Protein AF-A0A6P6UGL0-F1 (afdb_monomer_lite)

Foldseek 3Di:
DVVVCVFDVVLPPPVCPVVLLVVQLVVLVVLLQVLLCVPPVNDFPDPADEDEPVQVCVFQVNQPAFPDDDCQFTWGWGAHPNFIKIKTDGGNLDPPDPCNVCSQVVLSNCQNVCRRCLPPPPRFHWNHWYRSDNGIMTITGDDPVDDDVQVVPFDQDPVRDTDRQDADPVVRGTDDPLNVCVVCVVVVNNVVVDDPVVCVVQDDCPPVLNVVLVVLVNVLVSQCPDPDPVSHDDPVVSVVSVVVSVVSSVVD

pLDDT: mean 76.82, std 17.07, range [28.98, 95.31]

Radius of gyration: 21.48 Å; chains: 1; bounding box: 52×41×58 Å

Structure (mmCIF, N/CA/C/O backbone):
data_AF-A0A6P6UGL0-F1
#
_entry.id   AF-A0A6P6UGL0-F1
#
loop_
_atom_site.group_PDB
_atom_site.id
_atom_site.type_symbol
_atom_site.label_atom_id
_atom_site.label_alt_id
_atom_site.label_comp_id
_atom_site.label_asym_id
_atom_site.label_entity_id
_atom_site.label_seq_id
_atom_site.pdbx_PDB_ins_code
_atom_site.Cartn_x
_atom_site.Cartn_y
_atom_site.Cartn_z
_atom_site.occupancy
_atom_site.B_iso_or_equiv
_atom_site.auth_seq_id
_atom_site.auth_comp_id
_atom_site.auth_asym_id
_atom_site.auth_atom_id
_atom_site.pdbx_PDB_model_num
ATOM 1 N N . MET A 1 1 ? -3.859 10.062 -25.709 1.00 36.66 1 MET A N 1
ATOM 2 C CA . MET A 1 1 ? -2.469 9.610 -25.457 1.00 36.66 1 MET A CA 1
ATOM 3 C C . MET A 1 1 ? -1.547 10.714 -24.933 1.00 36.66 1 MET A C 1
ATOM 5 O O . MET A 1 1 ? -0.726 10.412 -24.081 1.00 36.66 1 MET A O 1
ATOM 9 N N . GLU A 1 2 ? -1.687 11.983 -25.337 1.00 28.98 2 GLU A N 1
ATOM 10 C CA . GLU A 1 2 ? -0.781 13.065 -24.888 1.00 28.98 2 GLU A CA 1
ATOM 11 C C . GLU A 1 2 ? -0.912 13.478 -23.409 1.00 28.98 2 GLU A C 1
ATOM 13 O O . GLU A 1 2 ? 0.050 13.972 -22.825 1.00 28.98 2 GLU A O 1
ATOM 18 N N . GLN A 1 3 ? -2.061 13.244 -22.764 1.00 33.41 3 GLN A N 1
ATOM 19 C CA . GLN A 1 3 ? -2.249 13.627 -21.355 1.00 33.41 3 GLN A CA 1
ATOM 20 C C . GLN A 1 3 ? -1.629 12.644 -20.346 1.00 33.41 3 GLN A C 1
ATOM 22 O O . GLN A 1 3 ? -1.262 13.050 -19.249 1.00 33.41 3 GLN A O 1
ATOM 27 N N . ILE A 1 4 ? -1.427 11.379 -20.728 1.00 38.72 4 ILE A N 1
ATOM 28 C CA . ILE A 1 4 ? -0.794 10.362 -19.866 1.00 38.72 4 ILE A CA 1
ATOM 29 C C . ILE A 1 4 ? 0.726 10.612 -19.759 1.00 38.72 4 ILE A C 1
ATOM 31 O O . ILE A 1 4 ? 1.326 10.415 -18.704 1.00 38.72 4 ILE A O 1
ATOM 35 N N . ILE A 1 5 ? 1.334 11.160 -20.818 1.00 38.62 5 ILE A N 1
ATOM 36 C CA . ILE A 1 5 ? 2.775 11.456 -20.918 1.00 38.62 5 ILE A CA 1
ATOM 37 C C . ILE A 1 5 ? 3.204 12.615 -19.992 1.00 38.62 5 ILE A C 1
ATOM 39 O O . ILE A 1 5 ? 4.373 12.711 -19.625 1.00 38.62 5 ILE A O 1
ATOM 43 N N . LYS A 1 6 ? 2.275 13.491 -19.577 1.00 36.84 6 LYS A N 1
ATOM 44 C CA . LYS A 1 6 ? 2.574 14.613 -18.665 1.00 36.84 6 LYS A CA 1
ATOM 45 C C . LYS A 1 6 ? 2.556 14.233 -17.179 1.00 36.84 6 LYS A C 1
ATOM 47 O O . LYS A 1 6 ? 3.191 14.928 -16.394 1.00 36.84 6 LYS A O 1
ATOM 52 N N . VAL A 1 7 ? 1.851 13.166 -16.794 1.00 41.34 7 VAL A N 1
ATOM 53 C CA . VAL A 1 7 ? 1.645 12.790 -15.378 1.00 41.34 7 VAL A CA 1
ATOM 54 C C . VAL A 1 7 ? 2.712 11.812 -14.875 1.00 41.34 7 VAL A C 1
ATOM 56 O O . VAL A 1 7 ? 3.066 11.838 -13.700 1.00 41.34 7 VAL A O 1
ATOM 59 N N . LEU A 1 8 ? 3.297 11.006 -15.764 1.00 47.88 8 LEU A N 1
ATOM 60 C CA . LEU A 1 8 ? 4.368 10.072 -15.428 1.00 47.88 8 LEU A CA 1
ATOM 61 C C . LEU A 1 8 ? 5.661 10.463 -16.160 1.00 47.88 8 LEU A C 1
ATOM 63 O O . LEU A 1 8 ? 5.796 10.161 -17.347 1.00 47.88 8 LEU A O 1
ATOM 67 N N . PRO A 1 9 ? 6.650 11.093 -15.496 1.00 44.41 9 PRO A N 1
ATOM 68 C CA . PRO A 1 9 ? 7.936 11.413 -16.126 1.00 44.41 9 PRO A CA 1
ATOM 69 C C . PRO A 1 9 ? 8.689 10.171 -16.649 1.00 44.41 9 PRO A C 1
ATOM 71 O O . PRO A 1 9 ? 9.542 10.311 -17.524 1.00 44.41 9 PRO A O 1
ATOM 74 N N . PHE A 1 10 ? 8.319 8.971 -16.185 1.00 46.78 10 PHE A N 1
ATOM 75 C CA . PHE A 1 10 ? 8.811 7.663 -16.642 1.00 46.78 10 PHE A CA 1
ATOM 76 C C . PHE A 1 10 ? 8.216 7.194 -17.984 1.00 46.78 10 PHE A C 1
ATOM 78 O O . PHE A 1 10 ? 8.724 6.255 -18.583 1.00 46.78 10 PHE A O 1
ATOM 85 N N . LEU A 1 11 ? 7.154 7.843 -18.486 1.00 40.41 11 LEU A N 1
ATOM 86 C CA . LEU A 1 11 ? 6.521 7.509 -19.770 1.00 40.41 11 LEU A CA 1
ATOM 87 C C . LEU A 1 11 ? 7.078 8.276 -20.969 1.00 40.41 11 LEU A C 1
ATOM 89 O O . LEU A 1 11 ? 6.663 8.024 -22.105 1.00 40.41 11 LEU A O 1
ATOM 93 N N . LYS A 1 12 ? 8.040 9.187 -20.768 1.00 39.44 12 LYS A N 1
ATOM 94 C CA . LYS A 1 12 ? 8.876 9.595 -21.898 1.00 39.44 12 LYS A CA 1
ATOM 95 C C . LYS A 1 12 ? 9.592 8.333 -22.377 1.00 39.44 12 LYS A C 1
ATOM 97 O O . LYS A 1 12 ? 10.230 7.692 -21.549 1.00 39.44 12 LYS A O 1
ATOM 102 N N . PRO A 1 13 ? 9.542 7.978 -23.673 1.00 40.66 13 PRO A N 1
ATOM 103 C CA . PRO A 1 13 ? 10.315 6.874 -24.221 1.00 40.66 13 PRO A CA 1
ATOM 104 C C . PRO A 1 13 ? 11.793 7.278 -24.266 1.00 40.66 13 PRO A C 1
ATOM 106 O O . PRO A 1 13 ? 12.405 7.412 -25.320 1.00 40.66 13 PRO A O 1
ATOM 109 N N . ARG A 1 14 ? 12.391 7.515 -23.101 1.00 43.53 14 ARG A N 1
ATOM 110 C CA . ARG A 1 14 ? 13.810 7.304 -22.924 1.00 43.53 14 ARG A CA 1
ATOM 111 C C . ARG A 1 14 ? 13.907 5.788 -22.904 1.00 43.53 14 ARG A C 1
ATOM 113 O O . ARG A 1 14 ? 13.302 5.153 -22.049 1.00 43.53 14 ARG A O 1
ATOM 120 N N . ARG A 1 15 ? 14.574 5.188 -23.889 1.00 51.41 15 ARG A N 1
ATOM 121 C CA . ARG A 1 15 ? 15.083 3.829 -23.701 1.00 51.41 15 ARG A CA 1
ATOM 122 C C . ARG A 1 15 ? 15.963 3.923 -22.455 1.00 51.41 15 ARG A C 1
ATOM 124 O O . ARG A 1 15 ? 17.065 4.453 -22.564 1.00 51.41 15 ARG A O 1
ATOM 131 N N . GLU A 1 16 ? 15.433 3.569 -21.285 1.00 58.41 16 GLU A N 1
ATOM 132 C CA . GLU A 1 16 ? 16.257 3.359 -20.098 1.00 58.41 16 GLU A CA 1
ATOM 133 C C . GLU A 1 16 ? 17.310 2.357 -20.538 1.00 58.41 16 GLU A C 1
ATOM 135 O O . GLU A 1 16 ? 16.976 1.276 -21.042 1.00 58.41 16 GLU A O 1
ATOM 140 N N . LYS A 1 17 ? 18.571 2.787 -20.508 1.00 69.12 17 LYS A N 1
ATOM 141 C CA . LYS A 1 17 ? 19.659 1.925 -20.949 1.00 69.12 17 LYS A CA 1
ATOM 142 C C . LYS A 1 17 ? 19.687 0.731 -20.001 1.00 69.12 17 LYS A C 1
ATOM 144 O O . LYS A 1 17 ? 19.330 0.870 -18.834 1.00 69.12 17 LYS A O 1
ATOM 149 N N . GLU A 1 18 ? 20.114 -0.435 -20.475 1.00 76.94 18 GLU A N 1
ATOM 150 C CA . GLU A 1 18 ? 20.272 -1.594 -19.582 1.00 76.94 18 GLU A CA 1
ATOM 151 C C . GLU A 1 18 ? 21.164 -1.263 -18.373 1.00 76.94 18 GLU A C 1
ATOM 153 O O . GLU A 1 18 ? 20.898 -1.720 -17.267 1.00 76.94 18 GLU A O 1
ATOM 158 N N . GLU A 1 19 ? 22.140 -0.370 -18.562 1.00 81.00 19 GLU A N 1
ATOM 159 C CA . GLU A 1 19 ? 22.974 0.203 -17.501 1.00 81.00 19 GLU A CA 1
ATOM 160 C C . GLU A 1 19 ? 22.159 0.914 -16.404 1.00 81.00 19 GLU A C 1
ATOM 162 O O . GLU A 1 19 ? 22.434 0.723 -15.219 1.00 81.00 19 GLU A O 1
ATOM 167 N N . ASP A 1 20 ? 21.136 1.694 -16.772 1.00 83.62 20 ASP A N 1
ATOM 168 C CA . ASP A 1 20 ? 20.288 2.417 -15.816 1.00 83.62 20 ASP A CA 1
ATOM 169 C C . ASP A 1 20 ? 19.440 1.430 -14.999 1.00 83.62 20 ASP A C 1
ATOM 171 O O . ASP A 1 20 ? 19.381 1.524 -13.773 1.00 83.62 20 ASP A O 1
ATOM 175 N N . LYS A 1 21 ? 18.838 0.434 -15.664 1.00 86.25 21 LYS A N 1
ATOM 176 C CA . LYS A 1 21 ? 18.028 -0.607 -15.005 1.00 86.25 21 LYS A CA 1
ATOM 177 C C . LYS A 1 21 ? 18.843 -1.410 -14.014 1.00 86.25 21 LYS A C 1
ATOM 179 O O . LYS A 1 21 ? 18.398 -1.645 -12.893 1.00 86.25 21 LYS A O 1
ATOM 184 N N . LEU A 1 22 ? 20.050 -1.801 -14.418 1.00 90.88 22 LEU A N 1
ATOM 185 C CA . LEU A 1 22 ? 20.960 -2.550 -13.569 1.00 90.88 22 LEU A CA 1
ATOM 186 C C . LEU A 1 22 ? 21.405 -1.705 -12.366 1.00 90.88 22 LEU A C 1
ATOM 188 O O . LEU A 1 22 ? 21.432 -2.200 -11.240 1.00 90.88 22 LEU A O 1
ATOM 192 N N . SER A 1 23 ? 21.678 -0.412 -12.578 1.00 93.19 23 SER A N 1
ATOM 193 C CA . SER A 1 23 ? 21.987 0.531 -11.498 1.00 93.19 23 SER A CA 1
ATOM 194 C C . SER A 1 23 ? 20.842 0.641 -10.485 1.00 93.19 23 SER A C 1
ATOM 196 O O . SER A 1 23 ? 21.074 0.538 -9.277 1.00 93.19 23 SER A O 1
ATOM 198 N N . TYR A 1 24 ? 19.602 0.792 -10.961 1.00 93.19 24 TYR A N 1
ATOM 199 C CA . TYR A 1 24 ? 18.426 0.835 -10.095 1.00 93.19 24 TYR A CA 1
ATOM 200 C C . TYR A 1 24 ? 18.192 -0.483 -9.372 1.00 93.19 24 TYR A C 1
ATOM 202 O O . TYR A 1 24 ? 17.960 -0.465 -8.165 1.00 93.19 24 TYR A O 1
ATOM 210 N N . PHE A 1 25 ? 18.330 -1.613 -10.063 1.00 93.69 25 PHE A N 1
ATOM 211 C CA . PHE A 1 25 ? 18.184 -2.933 -9.465 1.00 93.69 25 PHE A CA 1
ATOM 212 C C . PHE A 1 25 ? 19.124 -3.117 -8.272 1.00 93.69 25 PHE A C 1
ATOM 214 O O . PHE A 1 25 ? 18.671 -3.493 -7.191 1.00 93.69 25 PHE A O 1
ATOM 221 N N . PHE A 1 26 ? 20.411 -2.790 -8.432 1.00 94.25 26 PHE A N 1
ATOM 222 C CA . PHE A 1 26 ? 21.376 -2.902 -7.340 1.00 94.25 26 PHE A CA 1
ATOM 223 C C . PHE A 1 26 ? 21.075 -1.939 -6.196 1.00 94.25 26 PHE A C 1
ATOM 225 O O . PHE A 1 26 ? 21.040 -2.370 -5.048 1.00 94.25 26 PHE A O 1
ATOM 232 N N . LYS A 1 27 ? 20.809 -0.662 -6.497 1.00 94.50 27 LYS A N 1
ATOM 233 C CA . LYS A 1 27 ? 20.520 0.352 -5.473 1.00 94.50 27 LYS A CA 1
ATOM 234 C C . LYS A 1 27 ? 19.255 0.020 -4.680 1.00 94.50 27 LYS A C 1
ATOM 236 O O . LYS A 1 27 ? 19.257 0.027 -3.455 1.00 94.50 27 LYS A O 1
ATOM 241 N N . ASN A 1 28 ? 18.159 -0.251 -5.377 1.00 93.12 28 ASN A N 1
ATOM 242 C CA . ASN A 1 28 ? 16.881 -0.538 -4.743 1.00 93.12 28 ASN A CA 1
ATOM 243 C C . ASN A 1 28 ? 16.916 -1.895 -4.031 1.00 93.12 28 ASN A C 1
ATOM 245 O O . ASN A 1 28 ? 16.342 -2.042 -2.953 1.00 93.12 28 ASN A O 1
ATOM 249 N N . GLY A 1 29 ? 17.597 -2.883 -4.618 1.00 93.44 29 GLY A N 1
ATOM 250 C CA . GLY A 1 29 ? 17.781 -4.207 -4.034 1.00 93.44 29 GLY A CA 1
ATOM 251 C C . GLY A 1 29 ? 18.594 -4.180 -2.747 1.00 93.44 29 GLY A C 1
ATOM 252 O O . GLY A 1 29 ? 18.162 -4.786 -1.767 1.00 93.44 29 GLY A O 1
ATOM 253 N N . SER A 1 30 ? 19.708 -3.439 -2.708 1.00 95.00 30 SER A N 1
ATOM 254 C CA . SER A 1 30 ? 20.513 -3.301 -1.489 1.00 95.00 30 SER A CA 1
ATOM 255 C C . SER A 1 30 ? 19.709 -2.644 -0.371 1.00 95.00 30 SER A C 1
ATOM 257 O O . SER A 1 30 ? 19.619 -3.212 0.713 1.00 95.00 30 SER A O 1
ATOM 259 N N . SER A 1 31 ? 19.026 -1.528 -0.651 1.00 94.56 31 SER A N 1
ATOM 260 C CA . SER A 1 31 ? 18.192 -0.851 0.351 1.00 94.56 31 SER A CA 1
ATOM 261 C C . SER A 1 31 ? 17.026 -1.719 0.828 1.00 94.56 31 SER A C 1
ATOM 263 O O . SER A 1 31 ? 16.717 -1.734 2.015 1.00 94.56 31 SER A O 1
ATOM 265 N N . THR A 1 32 ? 16.390 -2.480 -0.071 1.00 92.69 32 THR A N 1
ATOM 266 C CA . THR A 1 32 ? 15.321 -3.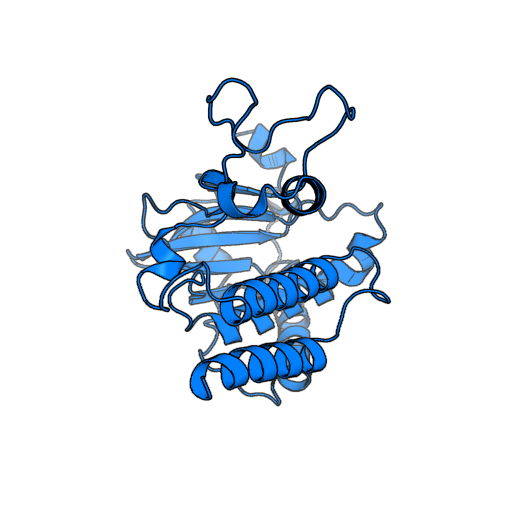418 0.316 1.00 92.69 32 THR A CA 1
ATOM 267 C C . THR A 1 32 ? 15.857 -4.488 1.258 1.00 92.69 32 THR A C 1
ATOM 269 O O . THR A 1 32 ? 15.243 -4.760 2.286 1.00 92.69 32 THR A O 1
ATOM 272 N N . LEU A 1 33 ? 17.008 -5.080 0.937 1.00 92.31 33 LEU A N 1
ATOM 273 C CA . LEU A 1 33 ? 17.623 -6.106 1.771 1.00 92.31 33 LEU A CA 1
ATOM 274 C C . LEU A 1 33 ? 18.011 -5.562 3.152 1.00 92.31 33 LEU A C 1
ATOM 276 O O . LEU A 1 33 ? 17.709 -6.197 4.162 1.00 92.31 33 LEU A O 1
ATOM 280 N N . GLU A 1 34 ? 18.635 -4.386 3.199 1.00 94.62 34 GLU A N 1
ATOM 281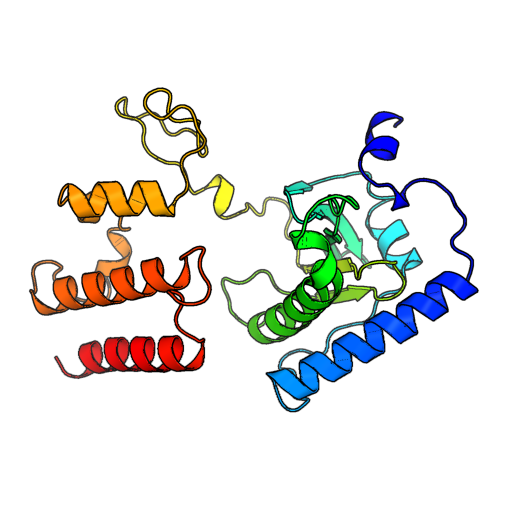 C CA . GLU A 1 34 ? 18.993 -3.701 4.445 1.00 94.62 34 GLU A CA 1
ATOM 282 C C . GLU A 1 34 ? 17.760 -3.441 5.318 1.00 94.62 34 GLU A C 1
ATOM 284 O O . GLU A 1 34 ? 17.770 -3.779 6.501 1.00 94.62 34 GLU A O 1
ATOM 289 N N . GLU A 1 35 ? 16.667 -2.933 4.741 1.00 93.00 35 GLU A N 1
ATOM 290 C CA . GLU A 1 35 ? 15.436 -2.638 5.484 1.00 93.00 35 GLU A CA 1
ATOM 291 C C . GLU A 1 35 ? 14.737 -3.915 5.986 1.00 93.00 35 GLU A C 1
ATOM 293 O O . GLU A 1 35 ? 14.206 -3.923 7.100 1.00 93.00 35 GLU A O 1
ATOM 298 N N . VAL A 1 36 ? 14.772 -5.023 5.229 1.00 90.38 36 VAL A N 1
ATOM 299 C CA . VAL A 1 36 ? 14.270 -6.335 5.695 1.00 90.38 36 VAL A CA 1
ATOM 300 C C . VAL A 1 36 ? 15.090 -6.841 6.883 1.00 90.38 36 VAL A C 1
ATOM 302 O O . VAL A 1 36 ? 14.530 -7.352 7.859 1.00 90.38 36 VAL A O 1
ATOM 305 N N . ILE A 1 37 ? 16.418 -6.703 6.829 1.00 91.69 37 ILE A N 1
ATOM 306 C CA . ILE A 1 37 ? 17.300 -7.095 7.934 1.00 91.69 37 ILE A CA 1
ATOM 307 C C . ILE A 1 37 ? 17.027 -6.225 9.161 1.00 91.69 37 ILE A C 1
ATOM 309 O O . ILE A 1 37 ? 16.820 -6.764 10.248 1.00 91.69 37 ILE A O 1
ATOM 313 N N . ALA A 1 38 ? 16.957 -4.906 8.982 1.00 91.94 38 ALA A N 1
ATOM 314 C CA . ALA A 1 38 ? 16.727 -3.957 10.063 1.00 91.94 38 ALA A CA 1
ATOM 315 C C . ALA A 1 38 ? 15.347 -4.126 10.722 1.00 91.94 38 ALA A C 1
ATOM 317 O O . ALA A 1 38 ? 15.243 -4.066 11.945 1.00 91.94 38 ALA A O 1
ATOM 318 N N . SER A 1 39 ? 14.297 -4.367 9.931 1.00 87.50 39 SER A N 1
ATOM 319 C CA . SER A 1 39 ? 12.913 -4.414 10.428 1.00 87.50 39 SER A CA 1
ATOM 320 C C . SER A 1 39 ? 12.503 -5.789 10.954 1.00 87.50 39 SER A C 1
ATOM 322 O O . SER A 1 39 ? 11.773 -5.883 11.940 1.00 87.50 39 SER A O 1
ATOM 324 N N . PHE A 1 40 ? 12.957 -6.866 10.304 1.00 87.12 40 PHE A N 1
ATOM 325 C CA . PHE A 1 40 ? 12.453 -8.225 10.549 1.00 87.12 40 PHE A CA 1
ATOM 326 C C . PHE A 1 40 ? 13.558 -9.267 10.779 1.00 87.12 40 PHE A C 1
ATOM 328 O O . PHE A 1 40 ? 13.283 -10.469 10.882 1.00 87.12 40 PHE A O 1
ATOM 335 N N . GLY A 1 41 ? 14.819 -8.838 10.899 1.00 87.62 41 GLY A N 1
ATOM 336 C CA . GLY A 1 41 ? 15.957 -9.732 11.121 1.00 87.62 41 GLY A CA 1
ATOM 337 C C . GLY A 1 41 ? 16.221 -10.661 9.936 1.00 87.62 41 GLY A C 1
ATOM 338 O O . GLY A 1 41 ? 16.643 -11.797 10.134 1.00 87.62 41 GLY A O 1
ATOM 339 N N . GLY A 1 42 ? 15.901 -10.221 8.716 1.00 82.50 42 GLY A N 1
ATOM 340 C CA . GLY A 1 42 ? 16.103 -11.007 7.495 1.00 82.50 42 GLY A CA 1
ATOM 341 C C . GLY A 1 42 ? 14.978 -12.003 7.197 1.00 82.50 42 GLY A C 1
ATOM 342 O O . GLY A 1 42 ? 15.083 -12.767 6.239 1.00 82.50 42 GLY A O 1
ATOM 343 N N . ARG A 1 43 ? 13.912 -12.022 8.007 1.00 79.81 43 ARG A N 1
ATOM 344 C CA . ARG A 1 43 ? 12.769 -12.929 7.839 1.00 79.81 43 ARG A CA 1
ATOM 345 C C . ARG A 1 43 ? 11.687 -12.292 6.973 1.00 79.81 43 ARG A C 1
ATOM 347 O O . ARG A 1 43 ? 11.392 -11.113 7.122 1.00 79.81 43 ARG A O 1
ATOM 354 N N . TYR A 1 44 ? 11.081 -13.101 6.111 1.00 72.44 44 TYR A N 1
ATOM 355 C CA . TYR A 1 44 ? 9.919 -12.752 5.299 1.00 72.44 44 TYR A CA 1
ATOM 356 C C . TYR A 1 44 ? 8.878 -13.862 5.423 1.00 72.44 44 TYR A C 1
ATOM 358 O O . TYR A 1 44 ? 9.211 -15.044 5.331 1.00 72.44 44 TYR A O 1
ATOM 366 N N . GLU A 1 45 ? 7.615 -13.491 5.621 1.00 68.12 45 GLU A N 1
ATOM 367 C CA . GLU A 1 45 ? 6.513 -14.462 5.602 1.00 68.12 45 GLU A CA 1
ATOM 368 C C . GLU A 1 45 ? 6.154 -14.910 4.182 1.00 68.12 45 GLU A C 1
ATOM 370 O O . GLU A 1 45 ? 5.778 -16.061 3.967 1.00 68.12 45 GLU A O 1
ATOM 375 N N . LEU A 1 46 ? 6.324 -14.024 3.197 1.00 63.84 46 LEU A N 1
ATOM 376 C CA . LEU A 1 46 ? 6.114 -14.316 1.783 1.00 63.84 46 LEU A CA 1
ATOM 377 C C . LEU A 1 46 ? 7.343 -13.872 0.977 1.00 63.84 46 LEU A C 1
ATOM 379 O O . LEU A 1 46 ? 7.700 -12.693 1.027 1.00 63.84 46 LEU A O 1
ATOM 383 N N . PRO A 1 47 ? 7.996 -14.773 0.216 1.00 69.12 47 PRO A N 1
ATOM 384 C CA . PRO A 1 47 ? 9.070 -14.384 -0.688 1.00 69.12 47 PRO A CA 1
ATOM 385 C C . PRO A 1 47 ? 8.567 -13.360 -1.710 1.00 69.12 47 PRO A C 1
ATOM 387 O O . PRO A 1 47 ? 7.637 -13.632 -2.472 1.00 69.12 47 PRO A O 1
ATOM 390 N N . ILE A 1 48 ? 9.188 -12.182 -1.744 1.00 75.56 48 ILE A N 1
ATOM 391 C CA . ILE A 1 48 ? 8.857 -11.141 -2.717 1.00 75.56 48 ILE A CA 1
ATOM 392 C C . ILE A 1 48 ? 9.369 -11.597 -4.083 1.00 75.56 48 ILE A C 1
ATOM 394 O O . ILE A 1 48 ? 10.577 -11.690 -4.308 1.00 75.56 48 ILE A O 1
ATOM 398 N N . ARG A 1 49 ? 8.459 -11.880 -5.019 1.00 88.38 49 ARG A N 1
ATOM 399 C CA . ARG A 1 49 ? 8.863 -12.180 -6.394 1.00 88.38 49 ARG A CA 1
ATOM 400 C C . ARG A 1 49 ? 9.447 -10.925 -7.044 1.00 88.38 49 ARG A C 1
ATOM 402 O O . ARG A 1 49 ? 8.804 -9.879 -7.052 1.00 88.38 49 ARG A O 1
ATOM 409 N N . SER A 1 50 ? 10.632 -11.051 -7.632 1.00 91.50 50 SER A N 1
ATOM 410 C CA . SER A 1 50 ? 11.204 -10.001 -8.474 1.00 91.50 50 SER A CA 1
ATOM 411 C C . SER A 1 50 ? 10.641 -10.096 -9.896 1.00 91.50 50 SER A C 1
ATOM 413 O O . SER A 1 50 ? 10.567 -11.188 -10.468 1.00 91.50 50 SER A O 1
ATOM 415 N N . PHE A 1 51 ? 10.211 -8.961 -10.442 1.00 94.56 51 PHE A N 1
ATOM 416 C CA . PHE A 1 51 ? 9.710 -8.805 -11.806 1.00 94.56 51 PHE A CA 1
ATOM 417 C C . PHE A 1 51 ? 10.624 -7.882 -12.613 1.00 94.56 51 PHE A C 1
ATOM 419 O O . PHE A 1 51 ? 11.081 -6.863 -12.093 1.00 94.56 51 PHE A O 1
ATOM 426 N N . ALA A 1 52 ? 10.817 -8.193 -13.896 1.00 93.31 52 ALA A N 1
ATOM 427 C CA . ALA A 1 52 ? 11.515 -7.306 -14.826 1.00 93.31 52 ALA A CA 1
ATOM 428 C C . ALA A 1 52 ? 10.629 -6.114 -15.231 1.00 93.31 52 ALA A C 1
ATOM 430 O O . ALA A 1 52 ? 9.397 -6.231 -15.297 1.00 93.31 52 ALA A O 1
ATOM 431 N N . ALA A 1 53 ? 11.242 -4.977 -15.552 1.00 92.62 53 ALA A N 1
ATOM 432 C CA . ALA A 1 53 ? 10.539 -3.779 -16.001 1.00 92.62 53 ALA A CA 1
ATOM 433 C C . ALA A 1 53 ? 9.710 -4.055 -17.265 1.00 92.62 53 ALA A C 1
ATOM 435 O O . ALA A 1 53 ? 8.553 -3.637 -17.360 1.00 92.62 53 ALA A O 1
ATOM 436 N N . GLU A 1 54 ? 10.249 -4.824 -18.216 1.00 91.06 54 GLU A N 1
ATOM 437 C CA . GLU A 1 54 ? 9.556 -5.216 -19.449 1.00 91.06 54 GLU A CA 1
ATOM 438 C C . GLU A 1 54 ? 8.328 -6.074 -19.167 1.00 91.06 54 GLU A C 1
ATOM 440 O O . GLU A 1 54 ? 7.314 -5.938 -19.858 1.00 91.06 54 GLU A O 1
ATOM 445 N N . GLU A 1 55 ? 8.405 -6.949 -18.158 1.00 94.00 55 GLU A N 1
ATOM 446 C CA . GLU A 1 55 ? 7.283 -7.795 -17.756 1.00 94.00 55 GLU A CA 1
ATOM 447 C C . GLU A 1 55 ? 6.118 -6.914 -17.297 1.00 94.00 55 GLU A C 1
ATOM 449 O O . GLU A 1 55 ? 4.993 -7.108 -17.759 1.00 94.00 55 GLU A O 1
ATOM 454 N N . LEU A 1 56 ? 6.384 -5.886 -16.482 1.00 94.50 56 LEU A N 1
ATOM 455 C CA . LEU A 1 56 ? 5.343 -4.977 -15.992 1.00 94.50 56 LEU A CA 1
ATOM 456 C C . LEU A 1 56 ? 4.834 -4.010 -17.067 1.00 94.50 56 LEU A C 1
ATOM 458 O O . LEU A 1 56 ? 3.626 -3.769 -17.146 1.00 94.50 56 LEU A O 1
ATOM 462 N N . ILE A 1 57 ? 5.708 -3.497 -17.938 1.00 91.56 57 ILE A N 1
ATOM 463 C CA . ILE A 1 57 ? 5.306 -2.658 -19.081 1.00 91.56 57 ILE A CA 1
ATOM 464 C C . ILE A 1 57 ? 4.375 -3.443 -20.013 1.00 91.56 57 ILE A C 1
ATOM 466 O O . ILE A 1 57 ? 3.362 -2.915 -20.475 1.00 91.56 57 ILE A O 1
ATOM 470 N N . LYS A 1 58 ? 4.693 -4.716 -20.279 1.00 93.56 58 LYS A N 1
ATOM 471 C CA . LYS A 1 58 ? 3.851 -5.595 -21.095 1.00 93.56 58 LYS A CA 1
ATOM 472 C C . LYS A 1 58 ? 2.542 -5.929 -20.384 1.00 93.56 58 LYS A C 1
ATOM 474 O O . LYS A 1 58 ? 1.484 -5.810 -20.996 1.00 93.56 58 LYS A O 1
ATOM 479 N N . ALA A 1 59 ? 2.605 -6.313 -19.109 1.00 94.12 59 ALA A N 1
ATOM 480 C CA . ALA A 1 59 ? 1.437 -6.721 -18.331 1.00 94.12 59 ALA A CA 1
ATOM 481 C C . ALA A 1 59 ? 0.388 -5.613 -18.220 1.00 94.12 59 ALA A C 1
ATOM 483 O O . ALA A 1 59 ? -0.803 -5.889 -18.293 1.00 94.12 59 ALA A O 1
ATOM 484 N N . THR A 1 60 ? 0.825 -4.364 -18.078 1.00 93.25 60 THR A N 1
ATOM 485 C CA . THR A 1 60 ? -0.052 -3.188 -17.951 1.00 93.25 60 THR A CA 1
ATOM 486 C C . THR A 1 60 ? -0.456 -2.580 -19.296 1.00 93.25 60 THR A C 1
ATOM 488 O O . THR A 1 60 ? -1.041 -1.497 -19.326 1.00 93.25 60 THR A O 1
ATOM 491 N N . ASN A 1 61 ? -0.106 -3.229 -20.416 1.00 92.06 61 ASN A N 1
ATOM 492 C CA . ASN A 1 61 ? -0.304 -2.705 -21.768 1.00 92.06 61 ASN A CA 1
ATOM 493 C C . ASN A 1 61 ? 0.192 -1.250 -21.900 1.00 92.06 61 ASN A C 1
ATOM 495 O O . ASN A 1 61 ? -0.529 -0.353 -22.337 1.00 92.06 61 ASN A O 1
ATOM 499 N N . LYS A 1 62 ? 1.437 -1.008 -21.465 1.00 88.31 62 LYS A N 1
ATOM 500 C CA . LYS A 1 62 ? 2.048 0.331 -21.390 1.00 88.31 62 LYS A CA 1
ATOM 501 C C . LYS A 1 62 ? 1.219 1.305 -20.544 1.00 88.31 62 LYS A C 1
ATOM 503 O O . LYS A 1 62 ? 1.054 2.467 -20.914 1.00 88.31 62 LYS A O 1
ATOM 508 N N . PHE A 1 63 ? 0.725 0.819 -19.407 1.00 87.81 63 PHE A N 1
ATOM 509 C CA . PHE A 1 63 ? -0.021 1.599 -18.417 1.00 87.81 63 PHE A CA 1
ATOM 510 C C . PHE A 1 63 ? -1.314 2.219 -18.977 1.00 87.81 63 PHE A C 1
ATOM 512 O O . PHE A 1 63 ? -1.668 3.352 -18.647 1.00 87.81 63 PHE A O 1
ATOM 519 N N . SER A 1 64 ? -2.020 1.490 -19.850 1.00 87.00 64 SER A N 1
ATOM 520 C CA . SER A 1 64 ? -3.203 2.013 -20.549 1.00 87.00 64 SER A CA 1
ATOM 521 C C . SER A 1 64 ? -4.417 2.210 -19.641 1.00 87.00 64 SER A C 1
ATOM 523 O O . SER A 1 64 ? -5.230 3.098 -19.892 1.00 87.00 64 SER A O 1
ATOM 525 N N . GLU A 1 65 ? -4.548 1.389 -18.598 1.00 90.62 65 GLU A N 1
ATOM 526 C CA . GLU A 1 65 ? -5.694 1.391 -17.689 1.00 90.62 65 GLU A CA 1
ATOM 527 C C . GLU A 1 65 ? -5.260 1.800 -16.280 1.00 90.62 65 GLU A C 1
ATOM 529 O O . GLU A 1 65 ? -4.781 0.991 -15.481 1.00 90.62 65 GLU A O 1
ATOM 534 N N . ARG A 1 66 ? -5.417 3.089 -15.970 1.00 90.88 66 ARG A N 1
ATOM 535 C CA . ARG A 1 66 ? -5.184 3.608 -14.622 1.00 90.88 66 ARG A CA 1
ATOM 536 C C . ARG A 1 66 ? -6.427 3.390 -13.766 1.00 90.88 66 ARG A C 1
ATOM 538 O O . ARG A 1 66 ? -7.425 4.080 -13.946 1.00 90.88 66 ARG A O 1
ATOM 545 N N . VAL A 1 67 ? -6.322 2.484 -12.801 1.00 89.00 67 VAL A N 1
ATOM 546 C CA . VAL A 1 67 ? -7.391 2.150 -11.849 1.00 89.00 67 VAL A CA 1
ATOM 547 C C . VAL A 1 67 ? -7.487 3.202 -10.744 1.00 89.00 67 VAL A C 1
ATOM 549 O O . VAL A 1 67 ? -8.580 3.524 -10.283 1.00 89.00 67 VAL A O 1
ATOM 552 N N . ARG A 1 68 ? -6.350 3.756 -10.302 1.00 84.62 68 ARG A N 1
ATOM 553 C CA . ARG A 1 68 ? -6.326 4.755 -9.227 1.00 84.62 68 ARG A CA 1
ATOM 554 C C . ARG A 1 68 ? -5.157 5.723 -9.359 1.00 84.62 68 ARG A C 1
ATOM 556 O O . ARG A 1 68 ? -4.076 5.335 -9.784 1.00 84.62 68 ARG A O 1
ATOM 563 N N . SER A 1 69 ? -5.369 6.965 -8.935 1.00 83.31 69 SER A N 1
ATOM 564 C CA . SER A 1 69 ? -4.317 7.963 -8.734 1.00 83.31 69 SER A CA 1
ATOM 565 C C . SER A 1 69 ? -4.362 8.448 -7.286 1.00 83.31 69 SER A C 1
ATOM 567 O O . SER A 1 69 ? -5.445 8.672 -6.739 1.00 83.31 69 SER A O 1
ATOM 569 N N . THR A 1 70 ? -3.204 8.553 -6.642 1.00 72.94 70 THR A N 1
ATOM 570 C CA . THR A 1 70 ? -3.040 9.032 -5.264 1.00 72.94 70 THR A CA 1
ATOM 571 C C . THR A 1 70 ? -1.900 10.046 -5.208 1.00 72.94 70 THR A C 1
ATOM 573 O O . THR A 1 70 ? -1.114 10.166 -6.144 1.00 72.94 70 THR A O 1
ATOM 576 N N . ASN A 1 71 ? -1.766 10.756 -4.091 1.00 70.62 71 ASN A N 1
ATOM 577 C CA . ASN A 1 71 ? -0.634 11.653 -3.843 1.00 70.62 71 ASN A CA 1
ATOM 578 C C . ASN A 1 71 ? 0.723 10.931 -3.726 1.00 70.62 71 ASN A C 1
ATOM 580 O O . ASN A 1 71 ? 1.754 11.592 -3.790 1.00 70.62 71 ASN A O 1
ATOM 584 N N . ILE A 1 72 ? 0.723 9.608 -3.533 1.00 74.06 72 ILE A N 1
ATOM 585 C CA . ILE A 1 72 ? 1.929 8.782 -3.376 1.00 74.06 72 ILE A CA 1
ATOM 586 C C . ILE A 1 72 ? 2.194 7.876 -4.584 1.00 74.06 72 ILE A C 1
ATOM 588 O O . ILE A 1 72 ? 3.148 7.102 -4.567 1.00 74.06 72 ILE A O 1
ATOM 592 N N . GLY A 1 73 ? 1.352 7.920 -5.618 1.00 83.25 73 GLY A N 1
ATOM 593 C CA . GLY A 1 73 ? 1.498 7.043 -6.772 1.00 83.25 73 GLY A CA 1
ATOM 594 C C . GLY A 1 73 ? 0.215 6.726 -7.521 1.00 83.25 73 GLY A C 1
ATOM 595 O O . GLY A 1 73 ? -0.900 6.957 -7.047 1.00 83.25 73 GLY A O 1
ATOM 596 N N . ASP A 1 74 ? 0.394 6.132 -8.692 1.00 88.31 74 ASP A N 1
ATOM 597 C CA . ASP A 1 74 ? -0.666 5.662 -9.573 1.00 88.31 74 ASP A CA 1
ATOM 598 C C . ASP A 1 74 ? -0.709 4.127 -9.576 1.00 88.31 74 ASP A C 1
ATOM 600 O O . ASP A 1 74 ? 0.321 3.458 -9.480 1.00 88.31 74 ASP A O 1
ATOM 604 N N . MET A 1 75 ? -1.907 3.559 -9.693 1.00 91.81 75 MET A N 1
ATOM 605 C CA . MET A 1 75 ? -2.132 2.117 -9.778 1.00 91.81 75 MET A CA 1
ATOM 606 C C . MET A 1 75 ? -2.768 1.764 -11.121 1.00 91.81 75 MET A C 1
ATOM 608 O O . MET A 1 75 ? -3.780 2.356 -11.509 1.00 91.81 75 MET A O 1
ATOM 612 N N . PHE A 1 76 ? -2.193 0.780 -11.808 1.00 93.25 76 PHE A N 1
ATOM 613 C CA . PHE A 1 76 ? -2.597 0.351 -13.146 1.00 93.25 76 PHE A CA 1
ATOM 614 C C . PHE A 1 76 ? -3.040 -1.102 -13.144 1.00 93.25 76 PHE A C 1
ATOM 616 O O . PHE A 1 76 ? -2.366 -1.951 -12.557 1.00 93.25 76 PHE A O 1
ATOM 623 N N . ALA A 1 77 ? -4.148 -1.386 -13.822 1.00 94.25 77 ALA A N 1
ATOM 624 C CA . ALA A 1 77 ? -4.536 -2.760 -14.088 1.00 94.25 77 ALA A CA 1
ATOM 625 C C . ALA A 1 77 ? -3.529 -3.388 -15.056 1.00 94.25 77 ALA A C 1
ATOM 627 O O . ALA A 1 77 ? -3.008 -2.742 -15.971 1.00 94.25 77 ALA A O 1
ATOM 628 N N . GLY A 1 78 ? -3.249 -4.664 -14.844 1.00 94.31 78 GLY A N 1
ATOM 629 C CA . GLY A 1 78 ? -2.430 -5.453 -15.739 1.00 94.31 78 GLY A CA 1
ATOM 630 C C . GLY A 1 78 ? -2.786 -6.925 -15.674 1.00 94.31 78 GLY A C 1
ATOM 631 O O . GLY A 1 78 ? -3.608 -7.358 -14.868 1.00 94.31 78 GLY A O 1
ATOM 632 N N . ASN A 1 79 ? -2.150 -7.705 -16.537 1.00 94.69 79 ASN A N 1
ATOM 633 C CA . ASN A 1 79 ? -2.347 -9.141 -16.610 1.00 94.69 79 ASN A CA 1
ATOM 634 C C . ASN A 1 79 ? -0.994 -9.857 -16.725 1.00 94.69 79 ASN A C 1
ATOM 636 O O . ASN A 1 79 ? -0.264 -9.676 -17.700 1.00 94.69 79 ASN A O 1
ATOM 640 N N . LEU A 1 80 ? -0.653 -10.674 -15.726 1.00 92.31 80 LEU A N 1
ATOM 641 C CA . LEU A 1 80 ? 0.577 -11.463 -15.676 1.00 92.31 80 LEU A CA 1
ATOM 642 C C . LEU A 1 80 ? 0.252 -12.939 -15.887 1.00 92.31 80 LEU A C 1
ATOM 644 O O . LEU A 1 80 ? -0.250 -13.596 -14.980 1.00 92.31 80 LEU A O 1
ATOM 648 N N . LYS A 1 81 ? 0.574 -13.477 -17.073 1.00 88.38 81 LYS A N 1
ATOM 649 C CA . LYS A 1 81 ? 0.298 -14.883 -17.438 1.00 88.38 81 LYS A CA 1
ATOM 650 C C . LYS A 1 81 ? -1.155 -15.282 -17.122 1.00 88.38 81 LYS A C 1
ATOM 652 O O . LYS A 1 81 ? -1.385 -16.244 -16.397 1.00 88.38 81 LYS A O 1
ATOM 657 N N . GLU A 1 82 ? -2.106 -14.490 -17.621 1.00 87.62 82 GLU A N 1
ATOM 658 C CA . GLU A 1 82 ? -3.557 -14.675 -17.425 1.00 87.62 82 GLU A CA 1
ATOM 659 C C . GLU A 1 82 ? -4.064 -14.460 -15.988 1.00 87.62 82 GLU A C 1
ATOM 661 O O . GLU A 1 82 ? -5.220 -14.748 -15.685 1.00 87.62 82 GLU A O 1
ATOM 666 N N . ARG A 1 83 ? -3.233 -13.906 -15.098 1.00 91.31 83 ARG A N 1
ATOM 667 C CA . ARG A 1 83 ? -3.647 -13.466 -13.764 1.00 91.31 83 ARG A CA 1
ATOM 668 C C . ARG A 1 83 ? -3.780 -11.943 -13.721 1.00 91.31 83 ARG A C 1
ATOM 670 O O . ARG A 1 83 ? -2.762 -11.257 -13.879 1.00 91.31 83 ARG A O 1
ATOM 677 N N . PRO A 1 84 ? -4.983 -11.401 -13.463 1.00 94.31 84 PRO A N 1
ATOM 678 C CA . PRO A 1 84 ? -5.149 -9.973 -13.254 1.00 94.31 84 PRO A CA 1
ATOM 679 C C . PRO A 1 84 ? -4.335 -9.500 -12.045 1.00 94.31 84 PRO A C 1
ATOM 681 O O . PRO A 1 84 ? -4.315 -10.133 -10.986 1.00 94.31 84 PRO A O 1
ATOM 684 N N . VAL A 1 85 ? -3.646 -8.379 -12.221 1.00 95.31 85 VAL A N 1
ATOM 685 C CA . VAL A 1 85 ? -2.816 -7.746 -11.197 1.00 95.31 85 VAL A CA 1
ATOM 686 C C . VAL A 1 85 ? -3.022 -6.243 -11.187 1.00 95.31 85 VAL A C 1
ATOM 688 O O . VAL A 1 85 ? -3.452 -5.646 -12.173 1.00 95.31 85 VAL A O 1
ATOM 691 N N . LEU A 1 86 ? -2.681 -5.631 -10.060 1.00 94.62 86 LEU A N 1
ATOM 692 C CA . LEU A 1 86 ? -2.649 -4.188 -9.897 1.00 94.62 86 LEU A CA 1
ATOM 693 C C . LEU A 1 86 ? -1.201 -3.775 -9.649 1.00 94.62 86 LEU A C 1
ATOM 695 O O . LEU A 1 86 ? -0.571 -4.252 -8.705 1.00 94.62 86 LEU A O 1
ATOM 699 N N . VAL A 1 87 ? -0.668 -2.904 -10.502 1.00 95.06 87 VAL A N 1
ATOM 700 C CA . VAL A 1 87 ? 0.720 -2.444 -10.421 1.00 95.06 87 VAL A CA 1
ATOM 701 C C . VAL A 1 87 ? 0.749 -1.006 -9.923 1.00 95.06 87 VAL A C 1
ATOM 703 O O . VAL A 1 87 ? 0.235 -0.105 -10.586 1.00 95.06 87 VAL A O 1
ATOM 706 N N . LYS A 1 88 ? 1.338 -0.793 -8.746 1.00 93.50 88 LYS A N 1
ATOM 707 C CA . LYS A 1 88 ? 1.538 0.521 -8.129 1.00 93.50 88 LYS A CA 1
ATOM 708 C C . LYS A 1 88 ? 2.896 1.078 -8.544 1.00 93.50 88 LYS A C 1
ATOM 710 O O . LYS A 1 88 ? 3.923 0.441 -8.314 1.00 93.50 88 LYS A O 1
ATOM 715 N N . PHE A 1 89 ? 2.884 2.291 -9.081 1.00 90.56 89 PHE A N 1
ATOM 716 C CA . PHE A 1 89 ? 4.067 3.098 -9.361 1.00 90.56 89 PHE A CA 1
ATOM 717 C C . PHE A 1 89 ? 4.052 4.338 -8.484 1.00 90.56 89 PHE A C 1
ATOM 719 O O . PHE A 1 89 ? 3.027 5.011 -8.376 1.00 90.56 89 PHE A O 1
ATOM 726 N N . TYR A 1 90 ? 5.194 4.670 -7.896 1.00 85.62 90 TYR A N 1
ATOM 727 C CA . TYR A 1 90 ? 5.339 5.902 -7.132 1.00 85.62 90 TYR A CA 1
ATOM 728 C C . TYR A 1 90 ? 5.502 7.091 -8.083 1.00 85.62 90 TYR A C 1
ATOM 730 O O . TYR A 1 90 ? 6.357 7.097 -8.970 1.00 85.62 90 TYR A O 1
ATOM 738 N N . SER A 1 91 ? 4.652 8.098 -7.906 1.00 73.19 91 SER A N 1
ATOM 739 C CA . SER A 1 91 ? 4.608 9.333 -8.693 1.00 73.19 91 SER A CA 1
ATOM 740 C C . SER A 1 91 ? 4.385 10.531 -7.758 1.00 73.19 91 SER A C 1
ATOM 742 O O . SER A 1 91 ? 4.214 10.362 -6.553 1.00 73.19 91 SER A O 1
ATOM 744 N N . GLY A 1 92 ? 4.470 11.761 -8.280 1.00 60.41 92 GLY A N 1
ATOM 745 C CA . GLY A 1 92 ? 4.242 12.980 -7.482 1.00 60.41 92 GLY A CA 1
ATOM 746 C C . GLY A 1 92 ? 5.432 13.469 -6.639 1.00 60.41 92 GLY A C 1
ATOM 747 O O . GLY A 1 92 ? 5.332 14.501 -5.977 1.00 60.41 92 GLY A O 1
ATOM 748 N N . LEU A 1 93 ? 6.585 12.798 -6.714 1.00 62.06 93 LEU A N 1
ATOM 749 C CA . LEU A 1 93 ? 7.820 13.175 -6.017 1.00 62.06 93 LEU A CA 1
ATOM 750 C C . LEU A 1 93 ? 8.524 14.336 -6.750 1.00 62.06 93 LEU A C 1
ATOM 752 O O . LEU A 1 93 ? 9.424 14.137 -7.564 1.00 62.06 93 LEU A O 1
ATOM 756 N N . THR A 1 94 ? 8.064 15.571 -6.539 1.00 51.91 94 THR A N 1
ATOM 757 C CA . THR A 1 94 ? 8.661 16.778 -7.155 1.00 51.91 94 THR A CA 1
ATOM 758 C C . THR A 1 94 ? 9.845 17.305 -6.335 1.00 51.91 94 THR A C 1
ATOM 760 O O . THR A 1 94 ? 9.870 17.176 -5.127 1.00 51.91 94 THR A O 1
ATOM 763 N N . LYS A 1 95 ? 10.859 17.949 -6.918 1.00 49.75 95 LYS A N 1
ATOM 764 C CA . LYS A 1 95 ? 12.077 18.344 -6.164 1.00 49.75 95 LYS A CA 1
ATOM 765 C C . LYS A 1 95 ? 11.872 19.350 -5.004 1.00 49.75 95 LYS A C 1
ATOM 767 O O . LYS A 1 95 ? 12.821 19.603 -4.277 1.00 49.75 95 LYS A O 1
ATOM 772 N N . ASN A 1 96 ? 10.666 19.890 -4.802 1.00 47.81 96 ASN A N 1
ATOM 773 C CA . ASN A 1 96 ? 10.417 21.062 -3.951 1.00 47.81 96 ASN A CA 1
ATOM 774 C C . ASN A 1 96 ? 9.610 20.775 -2.668 1.00 47.81 96 ASN A C 1
ATOM 776 O O . ASN A 1 96 ? 8.949 21.676 -2.159 1.00 47.81 96 ASN A O 1
ATOM 780 N N . SER A 1 97 ? 9.625 19.551 -2.132 1.00 55.69 97 SER A N 1
ATOM 781 C CA . SER A 1 97 ? 9.005 19.285 -0.825 1.00 55.69 97 SER A CA 1
ATOM 782 C C . SER A 1 97 ? 9.936 18.487 0.083 1.00 55.69 97 SER A C 1
ATOM 784 O O . SER A 1 97 ? 10.578 17.542 -0.374 1.00 55.69 97 SER A O 1
ATOM 786 N N . SER A 1 98 ? 9.981 18.843 1.371 1.00 55.19 98 SER A N 1
ATOM 787 C CA . SER A 1 98 ? 10.742 18.136 2.418 1.00 55.19 98 SER A CA 1
ATOM 788 C C . SER A 1 98 ? 10.359 16.655 2.541 1.00 55.19 98 SER A C 1
ATOM 790 O O . SER A 1 98 ? 11.137 15.831 3.014 1.00 55.19 98 SER A O 1
ATOM 792 N N . TRP A 1 99 ? 9.175 16.284 2.044 1.00 53.25 99 TRP A N 1
ATOM 793 C CA . TRP A 1 99 ? 8.735 14.898 1.905 1.00 53.25 99 TRP A CA 1
ATOM 794 C C . TRP A 1 99 ? 9.630 14.055 0.987 1.00 53.25 99 TRP A C 1
ATOM 796 O O . TRP A 1 99 ? 9.668 12.835 1.144 1.00 53.25 99 TRP A O 1
ATOM 806 N N . ASN A 1 100 ? 10.361 14.672 0.056 1.00 60.06 100 ASN A N 1
ATOM 807 C CA . ASN A 1 100 ? 11.016 13.954 -1.036 1.00 60.06 100 ASN A CA 1
ATOM 808 C C . ASN A 1 100 ? 12.447 13.506 -0.742 1.00 60.06 100 ASN A C 1
ATOM 810 O O . ASN A 1 100 ? 12.912 12.568 -1.385 1.00 60.06 100 ASN A O 1
ATOM 814 N N . GLU A 1 101 ? 13.115 14.084 0.260 1.00 64.44 101 GLU A N 1
ATOM 815 C CA . GLU A 1 101 ? 14.453 13.636 0.682 1.00 64.44 101 GLU A CA 1
ATOM 816 C C . GLU A 1 101 ? 14.423 12.206 1.234 1.00 64.44 101 GLU A C 1
ATOM 818 O O . GLU A 1 101 ? 15.309 11.410 0.947 1.00 64.44 101 GLU A O 1
ATOM 823 N N . THR A 1 102 ? 13.347 11.854 1.945 1.00 74.00 102 THR A N 1
ATOM 824 C CA . THR A 1 102 ? 13.147 10.515 2.536 1.00 74.00 102 THR A CA 1
ATOM 825 C C . THR A 1 102 ? 12.226 9.622 1.705 1.00 74.00 102 THR A C 1
ATOM 827 O O . THR A 1 102 ? 11.864 8.530 2.139 1.00 74.00 102 THR A O 1
ATOM 830 N N . ALA A 1 103 ? 11.803 10.068 0.516 1.00 76.69 103 ALA A N 1
ATOM 831 C CA . ALA A 1 103 ? 10.901 9.292 -0.332 1.00 76.69 103 ALA A CA 1
ATOM 832 C C . ALA A 1 103 ? 11.458 7.909 -0.716 1.00 76.69 103 ALA A C 1
ATOM 834 O O . ALA A 1 103 ? 10.689 6.952 -0.619 1.00 76.69 103 ALA A O 1
ATOM 835 N N . PRO A 1 104 ? 12.748 7.752 -1.088 1.00 83.62 104 PRO A N 1
ATOM 836 C CA . PRO A 1 104 ? 13.317 6.429 -1.341 1.00 83.62 104 PRO A CA 1
ATOM 837 C C . PRO A 1 104 ? 13.149 5.486 -0.142 1.00 83.62 104 PRO A C 1
ATOM 839 O O . PRO A 1 104 ? 12.579 4.409 -0.296 1.00 83.62 104 PRO A O 1
ATOM 842 N N . ASP A 1 105 ? 13.534 5.925 1.057 1.00 86.25 105 ASP A N 1
ATOM 843 C CA . ASP A 1 105 ? 13.471 5.105 2.275 1.00 86.25 105 ASP A CA 1
ATOM 844 C C . ASP A 1 105 ? 12.032 4.715 2.622 1.00 86.25 105 ASP A C 1
ATOM 846 O O . ASP A 1 105 ? 11.754 3.579 3.000 1.00 86.25 105 ASP A O 1
ATOM 850 N N . ARG A 1 106 ? 11.0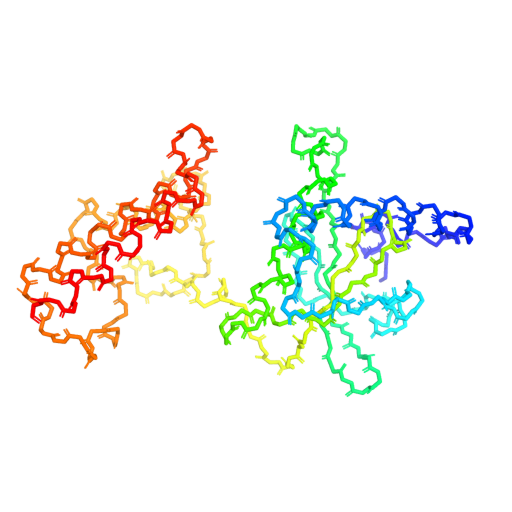79 5.638 2.442 1.00 86.50 106 ARG A N 1
ATOM 851 C CA . ARG A 1 106 ? 9.651 5.367 2.668 1.00 86.50 106 ARG A CA 1
ATOM 852 C C . ARG A 1 106 ? 9.094 4.349 1.682 1.00 86.50 106 ARG A C 1
ATOM 854 O O . ARG A 1 106 ? 8.289 3.516 2.082 1.00 86.50 106 ARG A O 1
ATOM 861 N N . ILE A 1 107 ? 9.504 4.416 0.417 1.00 89.12 107 ILE A N 1
ATOM 862 C CA . ILE A 1 107 ? 9.088 3.459 -0.615 1.00 89.12 107 ILE A CA 1
ATOM 863 C C . ILE A 1 107 ? 9.630 2.072 -0.292 1.00 89.12 107 ILE A C 1
ATOM 865 O O . ILE A 1 107 ? 8.884 1.097 -0.326 1.00 89.12 107 ILE A O 1
ATOM 869 N N . ILE A 1 108 ? 10.912 1.992 0.062 1.00 91.75 108 ILE A N 1
ATOM 870 C CA . ILE A 1 108 ? 11.548 0.740 0.462 1.00 91.75 108 ILE A CA 1
ATOM 871 C C . ILE A 1 108 ? 10.849 0.155 1.695 1.00 91.75 108 ILE A C 1
ATOM 873 O O . ILE A 1 108 ? 10.451 -1.010 1.682 1.00 91.75 108 ILE A O 1
ATOM 877 N N . ARG A 1 109 ? 10.596 0.975 2.719 1.00 91.19 109 ARG A N 1
ATOM 878 C CA . ARG A 1 109 ? 9.844 0.560 3.907 1.00 91.19 109 ARG A CA 1
ATOM 879 C C . ARG A 1 109 ? 8.432 0.084 3.576 1.00 91.19 109 ARG A C 1
ATOM 881 O O . ARG A 1 109 ? 7.995 -0.905 4.157 1.00 91.19 109 ARG A O 1
ATOM 888 N N . ASP A 1 110 ? 7.726 0.740 2.653 1.00 90.50 110 ASP A N 1
ATOM 889 C CA . ASP A 1 110 ? 6.386 0.313 2.225 1.00 90.50 110 ASP A CA 1
ATOM 890 C C . ASP A 1 110 ? 6.423 -1.093 1.612 1.00 90.50 110 ASP A C 1
ATOM 892 O O . ASP A 1 110 ? 5.613 -1.942 1.979 1.00 90.50 110 ASP A O 1
ATOM 896 N N . ILE A 1 111 ? 7.411 -1.387 0.757 1.00 91.00 111 ILE A N 1
ATOM 897 C CA . ILE A 1 111 ? 7.614 -2.732 0.188 1.00 91.00 111 ILE A CA 1
ATOM 898 C C . ILE A 1 111 ? 7.827 -3.757 1.305 1.00 91.00 111 ILE A C 1
ATOM 900 O O . ILE A 1 111 ? 7.160 -4.792 1.330 1.00 91.00 111 ILE A O 1
ATOM 904 N N . VAL A 1 112 ? 8.742 -3.463 2.232 1.00 91.31 112 VAL A N 1
ATOM 905 C CA . VAL A 1 112 ? 9.146 -4.381 3.303 1.00 91.31 112 VAL A CA 1
ATOM 906 C C . VAL A 1 112 ? 7.993 -4.649 4.266 1.00 91.31 112 VAL A C 1
ATOM 908 O O . VAL A 1 112 ? 7.635 -5.807 4.483 1.00 91.31 112 VAL A O 1
ATOM 911 N N . VAL A 1 113 ? 7.335 -3.607 4.773 1.00 90.25 113 VAL A N 1
ATOM 912 C CA . VAL A 1 113 ? 6.179 -3.750 5.668 1.00 90.25 113 VAL A CA 1
ATOM 913 C C . VAL A 1 113 ? 5.019 -4.442 4.955 1.00 90.25 113 VAL A C 1
ATOM 915 O O . VAL A 1 113 ? 4.471 -5.400 5.498 1.00 90.25 113 VAL A O 1
ATOM 918 N N . THR A 1 114 ? 4.679 -4.024 3.729 1.00 90.75 114 THR A N 1
ATOM 919 C CA . THR A 1 114 ? 3.598 -4.646 2.946 1.00 90.75 114 THR A CA 1
ATOM 920 C C . THR A 1 114 ? 3.866 -6.132 2.725 1.00 90.75 114 THR A C 1
ATOM 922 O O . THR A 1 114 ? 2.950 -6.939 2.862 1.00 90.75 114 THR A O 1
ATOM 925 N N . SER A 1 115 ? 5.111 -6.520 2.430 1.00 89.44 115 SER A N 1
ATOM 926 C CA . SER A 1 115 ? 5.470 -7.930 2.247 1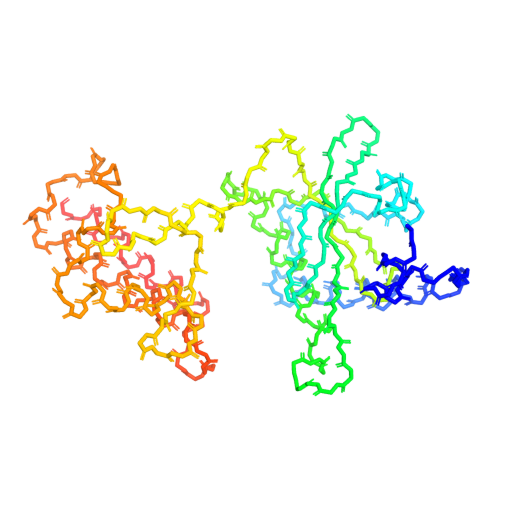.00 89.44 115 SER A CA 1
ATOM 927 C C . SER A 1 115 ? 5.215 -8.772 3.499 1.00 89.44 115 SER A C 1
ATOM 929 O O . SER A 1 115 ? 4.720 -9.893 3.383 1.00 89.44 115 SER A O 1
ATOM 931 N N . GLN A 1 116 ? 5.462 -8.207 4.685 1.00 87.88 116 GLN A N 1
ATOM 932 C CA . GLN A 1 116 ? 5.252 -8.890 5.955 1.00 87.88 116 GLN A CA 1
ATOM 933 C C . GLN A 1 116 ? 3.766 -9.083 6.257 1.00 87.88 116 GLN A C 1
ATOM 935 O O . GLN A 1 116 ? 3.380 -10.152 6.711 1.00 87.88 116 GLN A O 1
ATOM 940 N N . VAL A 1 117 ? 2.921 -8.082 5.987 1.00 88.25 117 VAL A N 1
ATOM 941 C CA . VAL A 1 117 ? 1.482 -8.122 6.323 1.00 88.25 117 VAL A CA 1
ATOM 942 C C . VAL A 1 117 ? 0.592 -8.694 5.215 1.00 88.25 117 VAL A C 1
ATOM 944 O O . VAL A 1 117 ? -0.610 -8.861 5.406 1.00 88.25 117 VAL A O 1
ATOM 947 N N . SER A 1 118 ? 1.166 -9.006 4.053 1.00 89.56 118 SER A N 1
ATOM 948 C CA . SER A 1 118 ? 0.456 -9.467 2.849 1.00 89.56 118 SER A CA 1
ATOM 949 C C . SER A 1 118 ? -0.321 -10.784 3.040 1.00 89.56 118 SER A C 1
ATOM 951 O O . SER A 1 118 ? -1.244 -11.078 2.285 1.00 89.56 118 SER A O 1
ATOM 953 N N . HIS A 1 119 ? 0.010 -11.574 4.064 1.00 85.81 119 HIS A N 1
ATOM 954 C CA . HIS A 1 119 ? -0.704 -12.805 4.416 1.00 85.81 119 HIS A CA 1
ATOM 955 C C . HIS A 1 119 ? -2.053 -12.555 5.124 1.00 85.81 119 HIS A C 1
ATOM 957 O O . HIS A 1 119 ? -2.863 -13.476 5.254 1.00 85.81 119 HIS A O 1
ATOM 963 N N . LEU A 1 120 ? -2.305 -11.334 5.612 1.00 87.50 120 LEU A N 1
ATOM 964 C CA . LEU A 1 120 ? -3.526 -11.000 6.340 1.00 87.50 120 LEU A CA 1
ATOM 965 C C . LEU A 1 120 ? -4.724 -10.890 5.387 1.00 87.50 120 LEU A C 1
ATOM 967 O O . LEU A 1 120 ? -4.685 -10.183 4.385 1.00 87.50 120 LEU A O 1
ATOM 971 N N . LYS A 1 121 ? -5.842 -11.527 5.757 1.00 83.44 121 LYS A N 1
ATOM 972 C CA . LYS A 1 121 ? -7.056 -11.676 4.926 1.00 83.44 121 LYS A CA 1
ATOM 973 C C . LYS A 1 121 ? -7.628 -10.367 4.360 1.00 83.44 121 LYS A C 1
ATOM 975 O O . LYS A 1 121 ? -8.186 -10.373 3.269 1.00 83.44 121 LYS A O 1
ATOM 980 N N . ASN A 1 122 ? -7.526 -9.270 5.110 1.00 82.44 122 ASN A N 1
ATOM 981 C CA . ASN A 1 122 ? -8.119 -7.975 4.752 1.00 82.44 122 ASN A CA 1
ATOM 982 C C . ASN A 1 122 ? -7.084 -6.974 4.211 1.00 82.44 122 ASN A C 1
ATOM 984 O O . ASN A 1 122 ? -7.384 -5.789 4.073 1.00 82.44 122 ASN A O 1
ATOM 988 N N . VAL A 1 123 ? -5.864 -7.436 3.934 1.00 84.81 123 VAL A N 1
ATOM 989 C CA . VAL A 1 123 ? -4.797 -6.635 3.335 1.00 84.81 123 VAL A CA 1
ATOM 990 C C . VAL A 1 123 ? -4.661 -7.028 1.870 1.00 84.81 123 VAL A C 1
ATOM 992 O O . VAL A 1 123 ? -4.788 -8.195 1.505 1.00 84.81 123 VAL A O 1
ATOM 995 N N . LEU A 1 124 ? -4.415 -6.040 1.009 1.00 86.50 124 LEU A N 1
ATOM 996 C CA . LEU A 1 124 ? -4.180 -6.303 -0.403 1.00 86.50 124 LEU A CA 1
ATOM 997 C C . LEU A 1 124 ? -2.896 -7.128 -0.562 1.00 86.50 124 LEU A C 1
ATOM 999 O O . LEU A 1 124 ? -1.802 -6.654 -0.253 1.00 86.50 124 LEU A O 1
ATOM 1003 N N . GLN A 1 125 ? -3.041 -8.353 -1.058 1.00 90.44 125 GLN A N 1
ATOM 1004 C CA . GLN A 1 125 ? -1.943 -9.307 -1.118 1.00 90.44 125 GLN A CA 1
ATOM 1005 C C . GLN A 1 125 ? -0.909 -8.907 -2.182 1.00 90.44 125 GLN A C 1
ATOM 1007 O O . GLN A 1 125 ? -1.205 -8.813 -3.379 1.00 90.44 125 GLN A O 1
ATOM 1012 N N . LEU A 1 126 ? 0.326 -8.699 -1.733 1.00 93.00 126 LEU A N 1
ATOM 1013 C CA . LEU A 1 126 ? 1.503 -8.462 -2.557 1.00 93.00 126 LEU A CA 1
ATOM 1014 C C . LEU A 1 126 ? 1.939 -9.761 -3.244 1.00 93.00 126 LEU A C 1
ATOM 1016 O O . LEU A 1 126 ? 2.137 -10.791 -2.601 1.00 93.00 126 LEU A O 1
ATOM 1020 N N . VAL A 1 127 ? 2.126 -9.682 -4.557 1.00 92.44 127 VAL A N 1
ATOM 1021 C CA . VAL A 1 127 ? 2.700 -10.744 -5.395 1.00 92.44 127 VAL A CA 1
ATOM 1022 C C . VAL A 1 127 ? 4.216 -10.589 -5.472 1.00 92.44 127 VAL A C 1
ATOM 1024 O O . VAL A 1 127 ? 4.950 -11.574 -5.478 1.00 92.44 127 VAL A O 1
ATOM 1027 N N . GLY A 1 128 ? 4.689 -9.346 -5.567 1.00 93.38 128 GLY A N 1
ATOM 1028 C CA . GLY A 1 128 ? 6.105 -9.039 -5.701 1.00 93.38 128 GLY A CA 1
ATOM 1029 C C . GLY A 1 128 ? 6.367 -7.579 -6.056 1.00 93.38 128 GLY A C 1
ATOM 1030 O O . GLY A 1 128 ? 5.479 -6.731 -5.949 1.00 93.38 128 GLY A O 1
ATOM 1031 N N . CYS A 1 129 ? 7.583 -7.285 -6.502 1.00 94.56 129 CYS A N 1
ATOM 1032 C CA . CYS A 1 129 ? 7.992 -5.950 -6.924 1.00 94.56 129 CYS A CA 1
ATOM 1033 C C . CYS A 1 129 ? 8.961 -5.991 -8.115 1.00 94.56 129 CYS A C 1
ATOM 1035 O O . CYS A 1 129 ? 9.570 -7.016 -8.416 1.00 94.56 129 CYS A O 1
ATOM 1037 N N . CYS A 1 130 ? 9.106 -4.861 -8.799 1.00 94.88 130 CYS A N 1
ATOM 1038 C CA . CYS A 1 130 ? 10.152 -4.619 -9.785 1.00 94.88 130 CYS A CA 1
ATOM 1039 C C . CYS A 1 130 ? 11.088 -3.539 -9.244 1.00 94.88 130 CYS A C 1
ATOM 1041 O O . CYS A 1 130 ? 10.632 -2.458 -8.867 1.00 94.88 130 CYS A O 1
ATOM 1043 N N . LEU A 1 131 ? 12.385 -3.839 -9.205 1.00 93.94 131 LEU A N 1
ATOM 1044 C CA . LEU A 1 131 ? 13.425 -2.967 -8.648 1.00 93.94 131 LEU A CA 1
ATOM 1045 C C . LEU A 1 131 ? 14.217 -2.217 -9.730 1.00 93.94 131 LEU A C 1
ATOM 1047 O O . LEU A 1 131 ? 15.084 -1.418 -9.400 1.00 93.94 131 LEU A O 1
ATOM 1051 N N . GLU A 1 132 ? 13.922 -2.465 -11.006 1.00 93.50 132 GLU A N 1
ATOM 1052 C CA . GLU A 1 132 ? 14.657 -1.927 -12.162 1.00 93.50 132 GLU A CA 1
ATOM 1053 C C . GLU A 1 132 ? 14.230 -0.504 -12.555 1.00 93.50 132 GLU A C 1
ATOM 1055 O O . GLU A 1 132 ? 14.851 0.114 -13.414 1.00 93.50 132 GLU A O 1
ATOM 1060 N N . PHE A 1 133 ? 13.185 0.033 -11.923 1.00 90.00 133 PHE A N 1
ATOM 1061 C CA . PHE A 1 133 ? 12.751 1.420 -12.091 1.00 90.00 133 PHE A CA 1
ATOM 1062 C C . PHE A 1 133 ? 13.457 2.350 -11.098 1.00 90.00 133 PHE A C 1
ATOM 1064 O O . PHE A 1 133 ? 13.864 1.930 -10.015 1.00 90.00 133 PHE A O 1
ATOM 1071 N N . ALA A 1 134 ? 13.504 3.652 -11.401 1.00 87.81 134 ALA A N 1
ATOM 1072 C CA . ALA A 1 134 ? 14.078 4.656 -10.496 1.00 87.81 134 ALA A CA 1
ATOM 1073 C C . ALA A 1 134 ? 13.477 4.632 -9.078 1.00 87.81 134 ALA A C 1
ATOM 1075 O O . ALA A 1 134 ? 14.187 4.874 -8.103 1.00 87.81 134 ALA A O 1
ATOM 1076 N N . TYR A 1 135 ? 12.184 4.312 -8.979 1.00 89.25 135 TYR A N 1
ATOM 1077 C CA . TYR A 1 135 ? 11.514 3.918 -7.745 1.00 89.25 135 TYR A CA 1
ATOM 1078 C C . TYR A 1 135 ? 10.851 2.556 -7.958 1.00 89.25 135 TYR A C 1
ATOM 1080 O O . TYR A 1 135 ? 10.185 2.392 -8.983 1.00 89.25 135 TYR A O 1
ATOM 1088 N N . PRO A 1 136 ? 10.978 1.602 -7.018 1.00 92.31 136 PRO A N 1
ATOM 1089 C CA . PRO A 1 136 ? 10.389 0.278 -7.170 1.00 92.31 136 PRO A CA 1
ATOM 1090 C C . PRO A 1 136 ? 8.893 0.294 -7.488 1.00 92.31 136 PRO A C 1
ATOM 1092 O O . PRO A 1 136 ? 8.130 1.048 -6.888 1.00 92.31 136 PRO A O 1
ATOM 1095 N N . ALA A 1 137 ? 8.455 -0.591 -8.379 1.00 93.75 137 ALA A N 1
ATOM 1096 C CA . ALA A 1 137 ? 7.037 -0.823 -8.636 1.00 93.75 137 ALA A CA 1
ATOM 1097 C C . ALA A 1 137 ? 6.544 -2.026 -7.829 1.00 93.75 137 ALA A C 1
ATOM 1099 O O . ALA A 1 137 ? 7.245 -3.030 -7.716 1.00 93.75 137 ALA A O 1
ATOM 1100 N N . MET A 1 138 ? 5.329 -1.955 -7.293 1.00 94.50 138 MET A N 1
ATOM 1101 C CA . MET A 1 138 ? 4.732 -3.034 -6.500 1.00 94.50 138 MET A CA 1
ATOM 1102 C C . MET A 1 138 ? 3.600 -3.711 -7.259 1.00 94.50 138 MET A C 1
ATOM 1104 O O . MET A 1 138 ? 2.809 -3.044 -7.921 1.00 94.50 138 MET A O 1
ATOM 1108 N N . VAL A 1 139 ? 3.517 -5.035 -7.153 1.00 95.19 139 VAL A N 1
ATOM 1109 C CA . VAL A 1 139 ? 2.557 -5.867 -7.881 1.00 95.19 139 VAL A CA 1
ATOM 1110 C C . VAL A 1 139 ? 1.667 -6.582 -6.883 1.00 95.19 139 VAL A C 1
ATOM 1112 O O . VAL A 1 139 ? 2.153 -7.340 -6.046 1.00 95.19 139 VAL A O 1
ATOM 1115 N N . TYR A 1 140 ? 0.363 -6.378 -7.003 1.00 94.00 140 TYR A N 1
ATOM 1116 C CA . TYR A 1 140 ? -0.643 -6.965 -6.129 1.00 94.00 140 TYR A CA 1
ATOM 1117 C C . TYR A 1 140 ? -1.572 -7.900 -6.889 1.00 94.00 140 TYR A C 1
ATOM 1119 O O . TYR A 1 140 ? -1.815 -7.709 -8.085 1.00 94.00 140 TYR A O 1
ATOM 1127 N N . TYR A 1 141 ? -2.145 -8.867 -6.175 1.00 9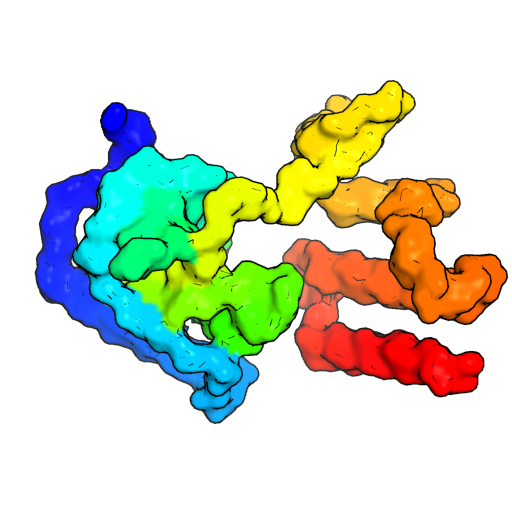1.12 141 TYR A N 1
ATOM 1128 C CA . TYR A 1 141 ? -3.293 -9.598 -6.689 1.00 91.12 141 TYR A CA 1
ATOM 1129 C C . TYR A 1 141 ? -4.452 -8.629 -6.877 1.00 91.12 141 TYR A C 1
ATOM 1131 O O . TYR A 1 141 ? -4.709 -7.766 -6.037 1.00 91.12 141 TYR A O 1
ATOM 1139 N N . TYR A 1 142 ? -5.146 -8.773 -7.997 1.00 88.75 142 TYR A N 1
ATOM 1140 C CA . TYR A 1 142 ? -6.279 -7.933 -8.325 1.00 88.75 142 TYR A CA 1
ATOM 1141 C C . TYR A 1 142 ? -7.421 -8.806 -8.808 1.00 88.75 142 TYR A C 1
ATOM 1143 O O . TYR A 1 142 ? -7.240 -9.652 -9.677 1.00 88.75 142 TYR A O 1
ATOM 1151 N N . ALA A 1 143 ? -8.604 -8.598 -8.245 1.00 84.81 143 ALA A N 1
ATOM 1152 C CA . ALA A 1 143 ? -9.829 -9.141 -8.803 1.00 84.81 143 ALA A CA 1
ATOM 1153 C C . ALA A 1 143 ? -10.581 -7.983 -9.479 1.00 84.81 143 ALA A C 1
ATOM 1155 O O . ALA A 1 143 ? -10.876 -6.989 -8.810 1.00 84.81 143 ALA A O 1
ATOM 1156 N N . PRO A 1 144 ? -10.881 -8.054 -10.785 1.00 79.38 144 PRO A N 1
ATOM 1157 C CA . PRO A 1 144 ? -11.733 -7.063 -11.437 1.00 79.38 144 PRO A CA 1
ATOM 1158 C C . PRO A 1 144 ? -13.053 -6.881 -10.673 1.00 79.38 144 PRO A C 1
ATOM 1160 O O . PRO A 1 144 ? -13.666 -7.859 -10.253 1.00 79.38 144 PRO A O 1
ATOM 1163 N N . GLY A 1 145 ? -13.463 -5.631 -10.448 1.00 75.00 145 GLY A N 1
ATOM 1164 C CA . GLY A 1 145 ? -14.604 -5.303 -9.581 1.00 75.00 145 GLY A CA 1
ATOM 1165 C C . GLY A 1 145 ? -14.252 -5.144 -8.093 1.00 75.00 145 GLY A C 1
ATOM 1166 O O . GLY A 1 145 ? -15.121 -4.778 -7.307 1.00 75.00 145 GLY A O 1
ATOM 1167 N N . SER A 1 146 ? -12.989 -5.359 -7.696 1.00 77.62 146 SER A N 1
ATOM 1168 C CA . SER A 1 146 ? -12.507 -4.982 -6.358 1.00 77.62 146 SER A CA 1
ATOM 1169 C C . SER A 1 146 ? -12.636 -3.476 -6.153 1.00 77.62 146 SER A C 1
ATOM 1171 O O . SER A 1 146 ? -12.215 -2.692 -7.006 1.00 77.62 146 SER A O 1
ATOM 1173 N N . GLU A 1 147 ? -13.135 -3.070 -4.988 1.00 75.62 147 GLU A N 1
ATOM 1174 C CA . GLU A 1 147 ? -13.204 -1.668 -4.590 1.00 75.62 147 GLU A CA 1
ATOM 1175 C C . GLU A 1 147 ? -12.214 -1.336 -3.477 1.00 75.62 147 GLU A C 1
ATOM 1177 O O . GLU A 1 147 ? -11.928 -2.142 -2.593 1.00 75.62 147 GLU A O 1
ATOM 1182 N N . PHE A 1 148 ? -11.707 -0.105 -3.499 1.00 77.88 148 PHE A N 1
ATOM 1183 C CA . PHE A 1 148 ? -10.879 0.402 -2.416 1.00 77.88 148 PHE A CA 1
ATOM 1184 C C . PHE A 1 148 ? -11.749 0.839 -1.246 1.00 77.88 148 PHE A C 1
ATOM 1186 O O . PHE A 1 148 ? -12.759 1.515 -1.441 1.00 77.88 148 PHE A O 1
ATOM 1193 N N . LEU A 1 149 ? -11.286 0.560 -0.026 1.00 75.75 149 LEU A N 1
ATOM 1194 C CA . LEU A 1 149 ? -11.969 0.965 1.203 1.00 75.75 149 LEU A CA 1
ATOM 1195 C C . LEU A 1 149 ? -12.329 2.458 1.206 1.00 75.75 149 LEU A C 1
ATOM 1197 O O . LEU A 1 149 ? -13.436 2.826 1.566 1.00 75.75 149 LEU A O 1
ATOM 1201 N N . THR A 1 150 ? -11.445 3.319 0.703 1.00 69.69 150 THR A N 1
ATOM 1202 C CA . THR A 1 150 ? -11.685 4.769 0.607 1.00 69.69 150 THR A CA 1
ATOM 1203 C C . THR A 1 150 ? -12.919 5.160 -0.204 1.00 69.69 150 THR A C 1
ATOM 1205 O O . THR A 1 150 ? -13.457 6.231 0.025 1.00 69.69 150 THR A O 1
ATOM 1208 N N . ASN A 1 151 ? -13.364 4.327 -1.149 1.00 70.75 151 ASN A N 1
ATOM 1209 C CA . ASN A 1 151 ? -14.571 4.593 -1.940 1.00 70.75 151 ASN A CA 1
ATOM 1210 C C . ASN A 1 151 ? -15.847 4.174 -1.189 1.00 70.75 151 ASN A C 1
ATOM 1212 O O . ASN A 1 151 ? -16.947 4.611 -1.526 1.00 70.75 151 ASN A O 1
ATOM 1216 N N . ARG A 1 152 ? -15.690 3.323 -0.168 1.00 69.31 152 ARG A N 1
ATOM 1217 C CA . ARG A 1 152 ? -16.752 2.846 0.725 1.00 69.31 152 ARG A CA 1
ATOM 1218 C C . ARG A 1 152 ? -16.867 3.674 1.999 1.00 69.31 152 ARG A C 1
ATOM 1220 O O . ARG A 1 152 ? -17.937 3.702 2.594 1.00 69.31 152 ARG A O 1
ATOM 1227 N N . LEU A 1 153 ? -15.805 4.378 2.381 1.00 66.69 153 LEU A N 1
ATOM 1228 C CA . LEU A 1 153 ? -15.829 5.378 3.443 1.00 66.69 153 LEU A CA 1
ATOM 1229 C C . LEU A 1 153 ? -16.552 6.634 2.932 1.00 66.69 153 LEU A C 1
ATOM 1231 O O . LEU A 1 153 ? -15.929 7.576 2.443 1.00 66.69 153 LEU A O 1
ATOM 1235 N N . ARG A 1 154 ? -17.885 6.612 2.995 1.00 60.34 154 ARG A N 1
ATOM 1236 C CA . ARG A 1 154 ? -18.734 7.784 2.763 1.00 60.34 154 ARG A CA 1
ATOM 1237 C C . ARG A 1 154 ? -19.064 8.416 4.106 1.00 60.34 154 ARG A C 1
ATOM 1239 O O . ARG A 1 154 ? -19.435 7.703 5.035 1.00 60.34 154 ARG A O 1
ATOM 1246 N N . LEU A 1 155 ? -18.917 9.732 4.200 1.00 60.09 155 LEU A N 1
ATOM 1247 C CA . LEU A 1 155 ? -19.336 10.476 5.383 1.00 60.09 155 LEU A CA 1
ATOM 1248 C C . LEU A 1 155 ? -20.792 10.913 5.151 1.00 60.09 155 LEU A C 1
ATOM 1250 O O . LEU A 1 155 ? -21.075 11.453 4.081 1.00 60.09 155 LEU A O 1
ATOM 1254 N N . PRO A 1 156 ? -21.732 10.630 6.069 1.00 51.75 156 PRO A N 1
ATOM 1255 C CA . PRO A 1 156 ? -23.092 11.142 5.963 1.00 51.75 156 PRO A CA 1
ATOM 1256 C C . PRO A 1 156 ? -23.071 12.672 6.052 1.00 51.75 156 PRO A C 1
ATOM 1258 O O . PRO A 1 156 ? -22.502 13.230 6.992 1.00 51.75 156 PRO A O 1
ATOM 1261 N N . ASN A 1 157 ? -23.691 13.338 5.077 1.00 51.03 157 ASN A N 1
ATOM 1262 C CA . ASN A 1 157 ? -24.021 14.757 5.191 1.00 51.03 157 ASN A CA 1
ATOM 1263 C C . ASN A 1 157 ? -25.242 14.936 6.107 1.00 51.03 157 ASN A C 1
ATOM 1265 O O . ASN A 1 157 ? -25.996 13.988 6.350 1.00 51.03 157 ASN A O 1
ATOM 1269 N N . ASN A 1 158 ? -25.471 16.173 6.557 1.00 49.28 158 ASN A N 1
ATOM 1270 C CA . ASN A 1 158 ? -26.633 16.560 7.370 1.00 49.28 158 ASN A CA 1
ATOM 1271 C C . ASN A 1 158 ? -27.989 16.206 6.717 1.00 49.28 158 ASN A C 1
ATOM 1273 O O . ASN A 1 158 ? -29.005 16.131 7.404 1.00 49.28 158 ASN A O 1
ATOM 1277 N N . ASP A 1 159 ? -27.989 15.928 5.414 1.00 51.81 159 ASP A N 1
ATOM 1278 C CA . ASP A 1 159 ? -29.180 15.741 4.586 1.00 51.81 159 ASP A CA 1
ATOM 1279 C C . ASP A 1 159 ? -29.495 14.247 4.343 1.00 51.81 159 ASP A C 1
ATOM 1281 O O . ASP A 1 159 ? -30.460 13.910 3.659 1.00 51.81 159 ASP A O 1
ATOM 1285 N N . GLY A 1 160 ? -28.675 13.329 4.875 1.00 46.75 160 GLY A N 1
ATOM 1286 C CA . GLY A 1 160 ? -28.835 11.879 4.696 1.00 46.75 160 GLY A CA 1
ATOM 1287 C C . GLY A 1 160 ? -28.315 11.320 3.362 1.00 46.75 160 GLY A C 1
ATOM 1288 O O . GLY A 1 160 ? -28.392 10.110 3.137 1.00 46.75 160 GLY A O 1
ATOM 1289 N N . GLU A 1 161 ? -27.746 12.156 2.489 1.00 43.50 161 GLU A N 1
ATOM 1290 C CA . GLU A 1 161 ? -27.045 11.723 1.275 1.00 43.50 161 GLU A CA 1
ATOM 1291 C C . GLU A 1 161 ? -25.569 11.378 1.561 1.00 43.50 161 GLU A C 1
ATOM 1293 O O . GLU A 1 161 ? -24.915 11.979 2.416 1.00 43.50 161 GLU A O 1
ATOM 1298 N N . THR A 1 162 ? -25.040 10.362 0.865 1.00 41.59 162 THR A N 1
ATOM 1299 C CA . THR A 1 162 ? -23.689 9.823 1.104 1.00 41.59 162 THR A CA 1
ATOM 1300 C C . THR A 1 162 ? -22.726 10.247 -0.001 1.00 41.59 162 THR A C 1
ATOM 1302 O O . THR A 1 162 ? -22.662 9.622 -1.060 1.00 41.59 162 THR A O 1
ATOM 1305 N N . ASP A 1 163 ? -21.935 11.284 0.259 1.00 41.12 163 ASP A N 1
ATOM 1306 C CA . ASP A 1 163 ? -20.886 11.743 -0.650 1.00 41.12 163 ASP A CA 1
ATOM 1307 C C . ASP A 1 163 ? -19.503 11.192 -0.255 1.00 41.12 163 ASP A C 1
ATOM 1309 O O . ASP A 1 163 ? -19.182 10.977 0.917 1.00 41.12 163 ASP A O 1
ATOM 1313 N N . ALA A 1 164 ? -18.653 10.938 -1.255 1.00 44.12 164 ALA A N 1
ATOM 1314 C CA . ALA A 1 164 ? -17.250 10.592 -1.031 1.00 44.12 164 ALA A CA 1
ATOM 1315 C C . ALA A 1 164 ? -16.512 11.815 -0.469 1.00 44.12 164 ALA A C 1
ATOM 1317 O O . ALA A 1 164 ? -16.547 12.846 -1.129 1.00 44.12 164 ALA A O 1
ATOM 1318 N N . ILE A 1 165 ? -15.867 11.680 0.705 1.00 49.00 165 ILE A N 1
ATOM 1319 C CA . ILE A 1 165 ? -14.999 12.662 1.401 1.00 49.00 165 ILE A CA 1
ATOM 1320 C C . ILE A 1 165 ? -15.007 14.053 0.720 1.00 49.00 165 ILE A C 1
ATOM 1322 O O . ILE A 1 165 ? -14.096 14.385 -0.045 1.00 49.00 165 ILE A O 1
ATOM 1326 N N . LYS A 1 166 ? -16.084 14.830 0.921 1.00 48.59 166 LYS A N 1
ATOM 1327 C CA . LYS A 1 166 ? -16.244 16.171 0.337 1.00 48.59 166 LYS A CA 1
ATOM 1328 C C . LYS A 1 166 ? -15.666 17.247 1.256 1.00 48.59 166 LYS A C 1
ATOM 1330 O O . LYS A 1 166 ? -15.452 17.043 2.448 1.00 48.59 166 LYS A O 1
ATOM 1335 N N . TYR A 1 167 ? -15.349 18.372 0.620 1.00 46.22 167 TYR A N 1
ATOM 1336 C CA . TYR A 1 167 ? -14.937 19.624 1.240 1.00 46.22 167 TYR A CA 1
ATOM 1337 C C . TYR A 1 167 ? -15.999 20.100 2.239 1.00 46.22 167 TYR A C 1
ATOM 1339 O O . TYR A 1 167 ? -17.183 20.085 1.918 1.00 46.22 167 TYR A O 1
ATOM 1347 N N . ASP A 1 168 ? -15.559 20.525 3.419 1.00 45.94 168 ASP A N 1
ATOM 1348 C CA . ASP A 1 168 ? -16.389 21.218 4.402 1.00 45.94 168 ASP A CA 1
ATOM 1349 C C . ASP A 1 168 ? -16.413 22.709 4.031 1.00 45.94 168 ASP A C 1
ATOM 1351 O O . ASP A 1 168 ? -15.370 23.375 4.062 1.00 45.94 168 ASP A O 1
ATOM 1355 N N . GLU A 1 169 ? -17.575 23.225 3.620 1.00 47.91 169 GLU A N 1
ATOM 1356 C CA . GLU A 1 169 ? -17.749 24.647 3.290 1.00 47.91 169 GLU A CA 1
ATOM 1357 C C . GLU A 1 169 ? -17.616 25.547 4.530 1.00 47.91 169 GLU A C 1
ATOM 1359 O O . GLU A 1 169 ? -17.177 26.689 4.392 1.00 47.91 169 GLU A O 1
ATOM 1364 N N . GLU A 1 170 ? -17.885 25.038 5.740 1.00 51.28 170 GLU A N 1
ATOM 1365 C CA . GLU A 1 170 ? -17.719 25.803 6.984 1.00 51.28 170 GLU A CA 1
ATOM 1366 C C . GLU A 1 170 ? -16.242 25.942 7.390 1.00 51.28 170 GLU A C 1
ATOM 1368 O O . GLU A 1 170 ? -15.870 26.914 8.049 1.00 51.28 170 GLU A O 1
ATOM 1373 N N . MET A 1 171 ? -15.378 25.006 6.972 1.00 46.09 171 MET A N 1
ATOM 1374 C CA . MET A 1 171 ? -13.949 24.983 7.333 1.00 46.09 171 MET A CA 1
ATOM 1375 C C . MET A 1 171 ? -12.979 25.311 6.188 1.00 46.09 171 MET A C 1
ATOM 1377 O O . MET A 1 171 ? -11.765 25.318 6.395 1.00 46.09 171 MET A O 1
ATOM 1381 N N . GLY A 1 172 ? -13.469 25.582 4.975 1.00 43.38 172 GLY A N 1
ATOM 1382 C CA . GLY A 1 172 ? -12.619 25.956 3.838 1.00 43.38 172 GLY A CA 1
ATOM 1383 C C . GLY A 1 172 ? -11.623 24.869 3.397 1.00 43.38 172 GLY A C 1
ATOM 1384 O O . GLY A 1 172 ? -10.551 25.199 2.883 1.00 43.38 172 GLY A O 1
ATOM 1385 N N . GLY A 1 173 ? -11.931 23.574 3.585 1.00 52.16 173 GLY A N 1
ATOM 1386 C CA . GLY A 1 173 ? -10.964 22.490 3.340 1.00 52.16 173 GLY A CA 1
ATOM 1387 C C . GLY A 1 173 ? -11.527 21.063 3.255 1.00 52.16 173 GLY A C 1
ATOM 1388 O O . GLY A 1 173 ? -12.714 20.825 3.447 1.00 52.16 173 GLY A O 1
ATOM 1389 N N . ARG A 1 174 ? -10.658 20.091 2.923 1.00 54.97 174 ARG A N 1
ATOM 1390 C CA . ARG A 1 174 ? -10.979 18.647 2.851 1.00 54.97 174 ARG A CA 1
ATOM 1391 C C . ARG A 1 174 ? -11.153 18.068 4.262 1.00 54.97 174 ARG A C 1
ATOM 1393 O O . ARG A 1 174 ? -10.241 18.226 5.066 1.00 54.97 174 ARG A O 1
ATOM 1400 N N . ILE A 1 175 ? -12.243 17.344 4.530 1.00 59.75 175 ILE A N 1
ATOM 1401 C CA . ILE A 1 175 ? -12.436 16.628 5.805 1.00 59.75 175 ILE A CA 1
ATOM 1402 C C . ILE A 1 175 ? -11.544 15.383 5.832 1.00 59.75 175 ILE A C 1
ATOM 1404 O O . ILE A 1 175 ? -11.681 14.503 4.980 1.00 59.75 175 ILE A O 1
ATOM 1408 N N . TYR A 1 176 ? -10.653 15.263 6.816 1.00 67.88 176 TYR A N 1
ATOM 1409 C CA . TYR A 1 176 ? -9.962 14.001 7.072 1.00 67.88 176 TYR A CA 1
ATOM 1410 C C . TYR A 1 176 ? -10.848 13.090 7.931 1.00 67.88 176 TYR A C 1
ATOM 1412 O O . TYR A 1 176 ? -11.571 13.551 8.811 1.00 67.88 176 TYR A O 1
ATOM 1420 N N . ILE A 1 177 ? -10.776 11.771 7.713 1.00 73.69 177 ILE A N 1
ATOM 1421 C CA . ILE A 1 177 ? -11.525 10.778 8.513 1.00 73.69 177 ILE A CA 1
ATOM 1422 C C . ILE A 1 177 ? -11.276 10.980 10.015 1.00 73.69 177 ILE A C 1
ATOM 1424 O O . ILE A 1 177 ? -12.191 10.840 10.817 1.00 73.69 177 ILE A O 1
ATOM 1428 N N . GLN A 1 178 ? -10.051 11.354 10.384 1.00 74.75 178 GLN A N 1
ATOM 1429 C CA . GLN A 1 178 ? -9.673 11.653 11.764 1.00 74.75 178 GLN A CA 1
ATOM 1430 C C . GLN A 1 178 ? -10.504 12.803 12.343 1.00 74.75 178 GLN A C 1
ATOM 1432 O O . GLN A 1 178 ? -11.035 12.661 13.438 1.00 74.75 178 GLN A O 1
ATOM 1437 N N . ASP A 1 179 ? -10.673 13.899 11.601 1.00 75.44 179 ASP A N 1
ATOM 1438 C CA . ASP A 1 179 ? -11.452 15.062 12.043 1.00 75.44 179 ASP A CA 1
ATOM 1439 C C . ASP A 1 179 ? -12.935 14.715 12.183 1.00 75.44 179 ASP A C 1
ATOM 1441 O O . ASP A 1 179 ? -13.581 15.086 13.162 1.00 75.44 179 ASP A O 1
ATOM 1445 N N . TYR A 1 180 ? -13.463 13.939 11.233 1.00 77.38 180 TYR A N 1
ATOM 1446 C CA . TYR A 1 180 ? -14.836 13.441 11.282 1.00 77.38 180 TYR A CA 1
ATOM 1447 C C . TYR A 1 180 ? -15.090 12.577 12.526 1.00 77.38 180 TYR A C 1
ATOM 1449 O O . TYR A 1 180 ? -16.083 12.773 13.234 1.00 77.38 180 TYR A O 1
ATOM 1457 N N . VAL A 1 181 ? -14.170 11.652 12.817 1.00 80.06 181 VAL A N 1
ATOM 1458 C CA . VAL A 1 181 ? -14.229 10.788 14.000 1.00 80.06 181 VAL A CA 1
ATOM 1459 C C . VAL A 1 181 ? -14.095 11.623 15.278 1.00 80.06 181 VAL A C 1
ATOM 1461 O O . VAL A 1 181 ? -14.947 11.504 16.156 1.00 80.06 181 VAL A O 1
ATOM 1464 N N . LYS A 1 182 ? -13.108 12.532 15.361 1.00 79.12 182 LYS A N 1
ATOM 1465 C CA . LYS A 1 182 ? -12.918 13.460 16.496 1.00 79.12 182 LYS A CA 1
ATOM 1466 C C . LYS A 1 182 ? -14.199 14.252 16.792 1.00 79.12 182 LYS A C 1
ATOM 1468 O O . LYS A 1 182 ? -14.602 14.347 17.948 1.00 79.12 182 LYS A O 1
ATOM 1473 N N . ARG A 1 183 ? -14.892 14.749 15.763 1.00 79.62 183 ARG A N 1
ATOM 1474 C CA . ARG A 1 183 ? -16.159 15.492 15.900 1.00 79.62 183 ARG A CA 1
ATOM 1475 C C . ARG A 1 183 ? -17.279 14.646 16.519 1.00 79.62 183 ARG A C 1
ATOM 1477 O O . ARG A 1 183 ? -17.957 15.109 17.431 1.00 79.62 183 ARG A O 1
ATOM 1484 N N . HIS A 1 184 ? -17.450 13.399 16.073 1.00 79.56 184 HIS A N 1
ATOM 1485 C CA . HIS A 1 184 ? -18.473 12.501 16.628 1.00 79.56 184 HIS A CA 1
ATOM 1486 C C . HIS A 1 184 ? -18.173 12.102 18.073 1.00 79.56 184 HIS A C 1
ATOM 1488 O O . HIS A 1 184 ? -19.099 11.941 18.863 1.00 79.56 184 HIS A O 1
ATOM 1494 N N . ILE A 1 185 ? -16.896 11.985 18.440 1.00 79.31 185 ILE A N 1
ATOM 1495 C CA . ILE A 1 185 ? -16.494 11.750 19.830 1.00 79.31 185 ILE A CA 1
ATOM 1496 C C . ILE A 1 185 ? -16.858 12.954 20.698 1.00 79.31 185 ILE A C 1
ATOM 1498 O O . ILE A 1 185 ? -17.551 12.787 21.696 1.00 79.31 185 ILE A O 1
ATOM 1502 N N . LEU A 1 186 ? -16.444 14.164 20.298 1.00 80.19 186 LEU A N 1
ATOM 1503 C CA . LEU A 1 186 ? -16.701 15.396 21.056 1.00 80.19 186 LEU A CA 1
ATOM 1504 C C . LEU A 1 186 ? -18.199 15.654 21.278 1.00 80.19 186 LEU A C 1
ATOM 1506 O O . LEU A 1 186 ? -18.585 16.195 22.311 1.00 80.19 186 LEU A O 1
ATOM 1510 N N . ASN A 1 187 ? -19.042 15.220 20.339 1.00 80.31 187 ASN A N 1
ATOM 1511 C CA . ASN A 1 187 ? -20.493 15.363 20.421 1.00 80.31 187 ASN A CA 1
ATOM 1512 C C . ASN A 1 187 ? -21.205 14.193 21.128 1.00 80.31 187 ASN A C 1
ATOM 1514 O O . ASN A 1 187 ? -22.434 14.170 21.152 1.00 80.31 187 ASN A O 1
ATOM 1518 N N . ASN A 1 188 ? -20.483 13.212 21.687 1.00 78.88 188 ASN A N 1
ATOM 1519 C CA . ASN A 1 188 ? -21.050 11.973 22.248 1.00 78.88 188 ASN A CA 1
ATOM 1520 C C . ASN A 1 188 ? -21.904 11.169 21.239 1.00 78.88 188 ASN A C 1
ATOM 1522 O O . ASN A 1 188 ? -22.872 10.500 21.598 1.00 78.88 188 ASN A O 1
ATOM 1526 N N . GLN A 1 189 ? -21.545 11.228 19.956 1.00 80.12 189 GLN A N 1
ATOM 1527 C CA . GLN A 1 189 ? -22.240 10.601 18.824 1.00 80.12 189 GLN A CA 1
ATOM 1528 C C . GLN A 1 189 ? -21.456 9.429 18.220 1.00 80.12 189 GLN A C 1
ATOM 1530 O O . GLN A 1 189 ? -21.747 8.983 17.113 1.00 80.12 189 GLN A O 1
ATOM 1535 N N . PHE A 1 190 ? -20.474 8.888 18.941 1.00 76.94 190 PHE A N 1
ATOM 1536 C CA . PHE A 1 190 ? -19.627 7.801 18.448 1.00 76.94 190 PHE A CA 1
ATOM 1537 C C . PHE A 1 190 ? -20.427 6.564 17.994 1.00 76.94 190 PHE A C 1
ATOM 1539 O O . PHE A 1 190 ? -20.143 5.984 16.950 1.00 76.94 190 PHE A O 1
ATOM 1546 N N . ASN A 1 191 ? -21.510 6.226 18.698 1.00 75.25 191 ASN A N 1
ATOM 1547 C CA . ASN A 1 191 ? -22.386 5.093 18.362 1.00 75.25 191 ASN A CA 1
ATOM 1548 C C . ASN A 1 191 ? -23.038 5.209 16.972 1.00 75.25 191 ASN A C 1
ATOM 1550 O O . ASN A 1 191 ? -23.541 4.218 16.451 1.00 75.25 191 ASN A O 1
ATOM 1554 N N . GLN A 1 192 ? -23.063 6.409 16.385 1.00 77.44 192 GLN A N 1
ATOM 1555 C CA . GLN A 1 192 ? -23.615 6.647 15.051 1.00 77.44 192 GLN A CA 1
ATOM 1556 C C . GLN A 1 192 ? -22.650 6.229 13.935 1.00 77.44 192 GLN A C 1
ATOM 1558 O O . GLN A 1 192 ? -23.088 6.018 12.808 1.00 77.44 192 GLN A O 1
ATOM 1563 N N . ILE A 1 193 ? -21.354 6.105 14.241 1.00 77.50 193 ILE A N 1
ATOM 1564 C CA . ILE A 1 193 ? -20.303 5.846 13.247 1.00 77.50 193 ILE A CA 1
ATOM 1565 C C . ILE A 1 193 ? -19.659 4.463 13.373 1.00 77.50 193 ILE A C 1
ATOM 1567 O O . ILE A 1 193 ? -18.905 4.069 12.484 1.00 77.50 193 ILE A O 1
ATOM 1571 N N . VAL A 1 194 ? -19.952 3.706 14.436 1.00 75.56 194 VAL A N 1
ATOM 1572 C CA . VAL A 1 194 ? -19.464 2.326 14.575 1.00 75.56 194 VAL A CA 1
ATOM 1573 C C . VAL A 1 194 ? -20.436 1.333 13.949 1.00 75.56 194 VAL A C 1
ATOM 1575 O O . VAL A 1 194 ? -21.649 1.427 14.136 1.00 75.56 194 VAL A O 1
ATOM 1578 N N . ASP A 1 195 ? -19.900 0.340 13.236 1.00 74.00 195 ASP A N 1
ATOM 1579 C CA . ASP A 1 195 ? -20.695 -0.758 12.690 1.00 74.00 195 ASP A CA 1
ATOM 1580 C C . ASP A 1 195 ? -21.333 -1.575 13.822 1.00 74.00 195 ASP A C 1
ATOM 1582 O O . ASP A 1 195 ? -20.656 -2.261 14.589 1.00 74.00 195 ASP A O 1
ATOM 1586 N N . GLN A 1 196 ? -22.665 -1.543 13.883 1.00 71.25 196 GLN A N 1
ATOM 1587 C CA . GLN A 1 196 ? -23.457 -2.256 14.884 1.00 71.25 196 GLN A CA 1
ATOM 1588 C C . GLN A 1 196 ? -23.230 -3.778 14.862 1.00 71.25 196 GLN A C 1
ATOM 1590 O O . GLN A 1 196 ? -23.462 -4.460 15.862 1.00 71.25 196 GLN A O 1
ATOM 1595 N N . ASN A 1 197 ? -22.771 -4.340 13.738 1.00 69.75 197 ASN A N 1
ATOM 1596 C CA . ASN A 1 197 ? -22.476 -5.766 13.624 1.00 69.75 197 ASN A CA 1
ATOM 1597 C C . ASN A 1 197 ? -21.174 -6.174 14.317 1.00 69.75 197 ASN A C 1
ATOM 1599 O O . ASN A 1 197 ? -21.055 -7.352 14.660 1.00 69.75 197 ASN A O 1
ATOM 1603 N N . MET A 1 198 ? -20.241 -5.247 14.580 1.00 64.69 198 MET A N 1
ATOM 1604 C CA . MET A 1 198 ? -19.041 -5.549 15.376 1.00 64.69 198 MET A CA 1
ATOM 1605 C C . MET A 1 198 ? -19.406 -6.065 16.774 1.00 64.69 198 MET A C 1
ATOM 1607 O O . MET A 1 198 ? -18.688 -6.878 17.345 1.00 64.69 198 MET A O 1
ATOM 1611 N N . PHE A 1 199 ? -20.573 -5.671 17.284 1.00 63.16 199 PHE A N 1
ATOM 1612 C CA . PHE A 1 199 ? -21.010 -5.957 18.649 1.00 63.16 199 PHE A CA 1
ATOM 1613 C C . PHE A 1 199 ? -21.886 -7.204 18.773 1.00 63.16 199 PHE A C 1
ATOM 1615 O O . PHE A 1 199 ? -22.075 -7.721 19.868 1.00 63.16 199 PHE A O 1
ATOM 1622 N N . LYS A 1 200 ? -22.375 -7.762 17.656 1.00 57.62 200 LYS A N 1
ATOM 1623 C CA . LYS A 1 200 ? -23.177 -9.000 17.681 1.00 57.62 200 LYS A CA 1
ATOM 1624 C C . LYS A 1 200 ? -22.384 -10.217 18.165 1.00 57.62 200 LYS A C 1
ATOM 1626 O O . LYS A 1 200 ? -22.993 -11.216 18.531 1.00 57.62 200 LYS A O 1
ATOM 1631 N N . GLN A 1 201 ? -21.052 -10.146 18.154 1.00 54.34 201 GLN A N 1
ATOM 1632 C CA . GLN A 1 201 ? -20.172 -11.224 18.612 1.00 54.34 201 GLN A CA 1
ATOM 1633 C C . GLN A 1 201 ? -19.631 -11.025 20.040 1.00 54.34 201 GLN A C 1
ATOM 1635 O O . GLN A 1 201 ? -19.024 -11.956 20.558 1.00 54.34 201 GLN A O 1
ATOM 1640 N N . GLN A 1 202 ? -19.837 -9.859 20.676 1.00 52.03 202 GLN A N 1
ATOM 1641 C CA . GLN A 1 202 ? -19.083 -9.452 21.876 1.00 52.03 202 GLN A CA 1
ATOM 1642 C C . GLN A 1 202 ? -19.915 -9.153 23.137 1.00 52.03 202 GLN A C 1
ATOM 1644 O O . GLN A 1 202 ? -19.338 -8.781 24.148 1.00 52.03 202 GLN A O 1
ATOM 1649 N N . GLY A 1 203 ? -21.236 -9.355 23.124 1.00 57.84 203 GLY A N 1
ATOM 1650 C CA . GLY A 1 203 ? -22.097 -9.051 24.278 1.00 57.84 203 GLY A CA 1
ATOM 1651 C C . GLY A 1 203 ? -22.800 -7.694 24.166 1.00 57.84 203 GLY A C 1
ATOM 1652 O O . GLY A 1 203 ? -22.818 -7.071 23.104 1.00 57.84 203 GLY A O 1
ATOM 1653 N N . ASN A 1 204 ? -23.482 -7.270 25.231 1.00 57.97 204 ASN A N 1
ATOM 1654 C CA . ASN A 1 204 ? -24.362 -6.100 25.217 1.00 57.97 204 ASN A CA 1
ATOM 1655 C C . ASN A 1 204 ? -23.550 -4.788 25.284 1.00 57.97 204 ASN A C 1
ATOM 1657 O O . ASN A 1 204 ? -22.839 -4.549 26.250 1.00 57.97 204 ASN A O 1
ATOM 1661 N N . TYR A 1 205 ? -23.713 -3.895 24.300 1.00 59.91 205 TYR A N 1
ATOM 1662 C CA . TYR A 1 205 ? -22.978 -2.617 24.175 1.00 59.91 205 TYR A CA 1
ATOM 1663 C C . TYR A 1 205 ? -23.107 -1.666 25.381 1.00 59.91 205 TYR A C 1
ATOM 1665 O O . TYR A 1 205 ? -22.320 -0.737 25.555 1.00 59.91 205 TYR A O 1
ATOM 1673 N N . ASN A 1 206 ? -24.134 -1.862 26.205 1.00 60.91 206 ASN A N 1
ATOM 1674 C CA . ASN A 1 206 ? -24.367 -1.033 27.384 1.00 60.91 206 ASN A CA 1
ATOM 1675 C C . ASN A 1 206 ? -23.504 -1.438 28.585 1.00 60.91 206 ASN A C 1
ATOM 1677 O O . ASN A 1 206 ? -23.604 -0.802 29.633 1.00 60.91 206 ASN A O 1
ATOM 1681 N N . GLU A 1 207 ? -22.679 -2.478 28.460 1.00 71.62 207 GLU A N 1
ATOM 1682 C CA . GLU A 1 207 ? -21.709 -2.822 29.491 1.00 71.62 207 GLU A CA 1
ATOM 1683 C C . GLU A 1 207 ? -20.606 -1.750 29.547 1.00 71.62 207 GLU A C 1
ATOM 1685 O O . GLU A 1 207 ? -19.947 -1.487 28.534 1.00 71.62 207 GLU A O 1
ATOM 1690 N N . PRO A 1 208 ? -20.382 -1.117 30.717 1.00 75.50 208 PRO A N 1
ATOM 1691 C CA . PRO A 1 208 ? -19.384 -0.056 30.871 1.00 75.50 208 PRO A CA 1
ATOM 1692 C C . PRO A 1 208 ? -17.975 -0.467 30.423 1.00 75.50 208 PRO A C 1
ATOM 1694 O O . PRO A 1 208 ? -17.203 0.359 29.943 1.00 75.50 208 PRO A O 1
ATOM 1697 N N . GLU A 1 209 ? -17.651 -1.752 30.546 1.00 75.38 209 GLU A N 1
ATOM 1698 C CA . GLU A 1 209 ? -16.357 -2.338 30.190 1.00 75.38 209 GLU A CA 1
ATOM 1699 C C . GLU A 1 209 ? -16.109 -2.317 28.675 1.00 75.38 209 GLU A C 1
ATOM 1701 O O . GLU A 1 209 ? -15.034 -1.913 28.230 1.00 75.38 209 GLU A O 1
ATOM 1706 N N . VAL A 1 210 ? -17.124 -2.663 27.874 1.00 74.25 210 VAL A N 1
ATOM 1707 C CA . VAL A 1 210 ? -17.055 -2.628 26.403 1.00 74.25 210 VAL A CA 1
ATOM 1708 C C . VAL A 1 210 ? -16.931 -1.186 25.903 1.00 74.25 210 VAL A C 1
ATOM 1710 O O . VAL A 1 210 ? -16.161 -0.909 24.982 1.00 74.25 210 VAL A O 1
ATOM 1713 N N . GLN A 1 211 ? -17.641 -0.245 26.534 1.00 74.88 211 GLN A N 1
ATOM 1714 C CA . GLN A 1 211 ? -17.546 1.179 26.195 1.00 74.88 211 GLN A CA 1
ATOM 1715 C C . GLN A 1 211 ? -16.168 1.754 26.516 1.00 74.88 211 GLN A C 1
ATOM 1717 O O . GLN A 1 211 ? -15.585 2.443 25.678 1.00 74.88 211 GLN A O 1
ATOM 1722 N N . GLN A 1 212 ? -15.624 1.445 27.696 1.00 79.00 212 GLN A N 1
ATOM 1723 C CA . GLN A 1 212 ? -14.292 1.904 28.076 1.00 79.00 212 GLN A CA 1
ATOM 17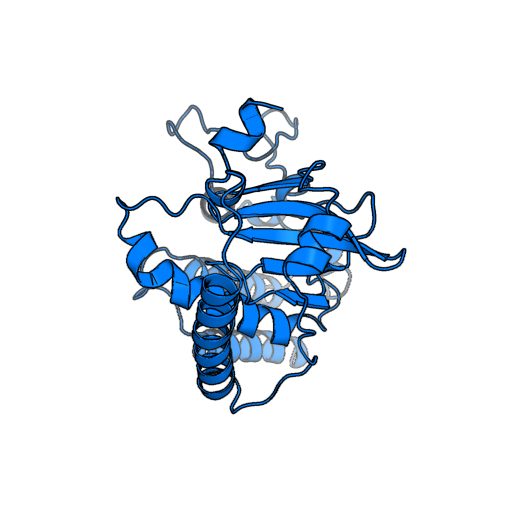24 C C . GLN A 1 212 ? -13.228 1.354 27.126 1.00 79.00 212 GLN A C 1
ATOM 1726 O O . GLN A 1 212 ? -12.384 2.102 26.643 1.00 79.00 212 GLN A O 1
ATOM 1731 N N . GLN A 1 213 ? -13.310 0.071 26.778 1.00 78.94 213 GLN A N 1
ATOM 1732 C CA . GLN A 1 213 ? -12.369 -0.539 25.848 1.00 78.94 213 GLN A CA 1
ATOM 1733 C C . GLN A 1 213 ? -12.385 0.136 24.469 1.00 78.94 213 GLN A C 1
ATOM 1735 O O . GLN A 1 213 ? -11.344 0.336 23.838 1.00 78.94 213 GLN A O 1
ATOM 1740 N N . LEU A 1 214 ? -13.575 0.474 23.983 1.00 78.94 214 LEU A N 1
ATOM 1741 C CA . LEU A 1 214 ? -13.756 1.129 22.699 1.00 78.94 214 LEU A CA 1
ATOM 1742 C C . LEU A 1 214 ? -13.173 2.548 22.698 1.00 78.94 214 LEU A C 1
ATOM 1744 O O . LEU A 1 214 ? -12.550 2.948 21.714 1.00 78.94 214 LEU A O 1
ATOM 1748 N N . LEU A 1 215 ? -13.314 3.273 23.811 1.00 80.31 215 LEU A N 1
ATOM 1749 C CA . LEU A 1 215 ? -12.657 4.563 24.024 1.00 80.31 215 LEU A CA 1
ATOM 1750 C C . LEU A 1 215 ? -11.129 4.423 24.070 1.00 80.31 215 LEU A C 1
ATOM 1752 O O . LEU A 1 215 ? -10.437 5.213 23.430 1.00 80.31 215 LEU A O 1
ATOM 1756 N N . ASP A 1 216 ? -10.601 3.398 24.741 1.00 85.69 216 ASP A N 1
ATOM 1757 C CA . ASP A 1 216 ? -9.156 3.150 24.817 1.00 85.69 216 ASP A CA 1
ATOM 1758 C C . ASP A 1 216 ? -8.565 2.836 23.429 1.00 85.69 216 ASP A C 1
ATOM 1760 O O . ASP A 1 216 ? -7.510 3.353 23.050 1.00 85.69 216 ASP A O 1
ATOM 1764 N N . PHE A 1 217 ? -9.260 2.012 22.634 1.00 86.25 217 PHE A N 1
ATOM 1765 C CA . PHE A 1 217 ? -8.869 1.720 21.252 1.00 86.25 217 PHE A CA 1
ATOM 1766 C C . PHE A 1 217 ? -8.877 2.982 20.386 1.00 86.25 217 PHE A C 1
ATOM 1768 O O . PHE A 1 217 ? -7.989 3.185 19.555 1.00 86.25 217 PHE A O 1
ATOM 1775 N N . LEU A 1 218 ? -9.882 3.831 20.580 1.00 84.62 218 LEU A N 1
ATOM 1776 C CA . LEU A 1 218 ? -10.050 5.064 19.834 1.00 84.62 218 LEU A CA 1
ATOM 1777 C C . LEU A 1 218 ? -8.967 6.093 20.160 1.00 84.62 218 LEU A C 1
ATOM 1779 O O . LEU A 1 218 ? -8.403 6.674 19.234 1.00 84.62 218 LEU A O 1
ATOM 1783 N N . ASP A 1 219 ? -8.628 6.268 21.438 1.00 86.88 219 ASP A N 1
ATOM 1784 C CA . ASP A 1 219 ? -7.488 7.085 21.867 1.00 86.88 219 ASP A CA 1
ATOM 1785 C C . ASP A 1 219 ? -6.197 6.626 21.179 1.00 86.88 219 ASP A C 1
ATOM 1787 O O . ASP A 1 219 ? -5.495 7.419 20.546 1.00 86.88 219 ASP A O 1
ATOM 1791 N N . LEU A 1 220 ? -5.928 5.317 21.219 1.00 91.62 220 LEU A N 1
ATOM 1792 C CA . LEU A 1 220 ? -4.757 4.745 20.569 1.00 91.62 220 LEU A CA 1
ATOM 1793 C C . LEU A 1 220 ? -4.761 5.004 19.058 1.00 91.62 220 LEU A C 1
ATOM 1795 O O . LEU A 1 220 ? -3.737 5.409 18.504 1.00 91.62 220 LEU A O 1
ATOM 1799 N N . ALA A 1 221 ? -5.895 4.789 18.387 1.00 89.25 221 ALA A N 1
ATOM 1800 C CA . ALA A 1 221 ? -6.027 5.025 16.955 1.00 89.25 221 ALA A CA 1
ATOM 1801 C C . ALA A 1 221 ? -5.764 6.496 16.598 1.00 89.25 221 ALA A C 1
ATOM 1803 O O . ALA A 1 221 ? -5.033 6.763 15.644 1.00 89.25 221 ALA A O 1
ATOM 1804 N N . LEU A 1 222 ? -6.291 7.443 17.381 1.00 86.31 222 LEU A N 1
ATOM 1805 C CA . LEU A 1 222 ? -6.059 8.871 17.170 1.00 86.31 222 LEU A CA 1
ATOM 1806 C C . LEU A 1 222 ? -4.579 9.226 17.332 1.00 86.31 222 LEU A C 1
ATOM 1808 O O . LEU A 1 222 ? -4.006 9.807 16.408 1.00 86.31 222 LEU A O 1
ATOM 1812 N N . ARG A 1 223 ? -3.926 8.777 18.413 1.00 89.94 223 ARG A N 1
ATOM 1813 C CA . ARG A 1 223 ? -2.481 8.983 18.623 1.00 89.94 223 ARG A CA 1
ATOM 1814 C C . ARG A 1 223 ? -1.630 8.388 17.500 1.00 89.94 223 ARG A C 1
ATOM 1816 O O . ARG A 1 223 ? -0.700 9.026 17.016 1.00 89.94 223 ARG A O 1
ATOM 1823 N N . CYS A 1 224 ? -1.975 7.195 17.006 1.00 90.00 224 CYS A N 1
ATOM 1824 C CA . CYS A 1 224 ? -1.284 6.572 15.866 1.00 90.00 224 CYS A CA 1
ATOM 1825 C C . CYS A 1 224 ? -1.350 7.419 14.587 1.00 90.00 224 CYS A C 1
ATOM 1827 O O . CYS A 1 224 ? -0.499 7.286 13.702 1.00 90.00 224 CYS A O 1
ATOM 1829 N N . THR A 1 225 ? -2.375 8.260 14.473 1.00 83.69 225 THR A N 1
ATOM 1830 C CA . THR A 1 225 ? -2.643 9.059 13.283 1.00 83.69 225 THR A CA 1
ATOM 1831 C C . THR A 1 225 ? -2.154 10.502 13.354 1.00 83.69 225 THR A C 1
ATOM 1833 O O . THR A 1 225 ? -2.232 11.199 12.340 1.00 83.69 225 THR A O 1
ATOM 1836 N N . GLU A 1 226 ? -1.599 10.928 14.492 1.00 82.81 226 GLU A N 1
ATOM 1837 C CA . GLU A 1 226 ? -1.087 12.286 14.672 1.00 82.81 226 GLU A CA 1
ATOM 1838 C C . GLU A 1 226 ? 0.034 12.626 13.681 1.00 82.81 226 GLU A C 1
ATOM 1840 O O . GLU A 1 226 ? 0.795 11.762 13.214 1.00 82.81 226 GLU A O 1
ATOM 1845 N N . HIS A 1 227 ? 0.091 13.906 13.302 1.00 74.38 227 HIS A N 1
ATOM 1846 C CA . HIS A 1 227 ? 1.034 14.387 12.294 1.00 74.38 227 HIS A CA 1
ATOM 1847 C C . HIS A 1 227 ? 2.461 14.464 12.840 1.00 74.38 227 HIS A C 1
ATOM 1849 O O . HIS A 1 227 ? 3.405 14.087 12.136 1.00 74.38 227 HIS A O 1
ATOM 1855 N N . ASP A 1 228 ? 2.608 14.934 14.080 1.00 77.25 228 ASP A N 1
ATOM 1856 C CA . ASP A 1 228 ? 3.899 14.999 14.750 1.00 77.25 228 ASP A CA 1
ATOM 1857 C C . ASP A 1 228 ? 4.361 13.589 15.141 1.00 77.25 228 ASP A C 1
ATOM 1859 O O . ASP A 1 228 ? 3.593 12.742 15.598 1.00 77.25 228 ASP A O 1
ATOM 1863 N N . ARG A 1 229 ? 5.650 13.325 14.935 1.00 79.25 229 ARG A N 1
ATOM 1864 C CA . ARG A 1 229 ? 6.269 12.063 15.340 1.00 79.25 229 ARG A CA 1
ATOM 1865 C C . ARG A 1 229 ? 6.385 11.942 16.853 1.00 79.25 229 ARG A C 1
ATOM 1867 O O . ARG A 1 229 ? 6.442 10.816 17.325 1.00 79.25 229 ARG A O 1
ATOM 1874 N N . VAL A 1 230 ? 6.466 13.058 17.577 1.00 84.56 230 VAL A N 1
ATOM 1875 C CA . VAL A 1 230 ? 6.595 13.063 19.042 1.00 84.56 230 VAL A CA 1
ATOM 1876 C C . VAL A 1 230 ? 5.305 12.582 19.705 1.00 84.56 230 VAL A C 1
ATOM 1878 O O . VAL A 1 230 ? 5.364 11.858 20.694 1.00 84.56 230 VAL A O 1
ATOM 1881 N N . ASP A 1 231 ? 4.158 12.921 19.118 1.00 85.25 231 ASP A N 1
ATOM 1882 C CA . ASP A 1 231 ? 2.839 12.545 19.638 1.00 85.25 231 ASP A CA 1
ATOM 1883 C C . ASP A 1 231 ? 2.407 11.137 19.203 1.00 85.25 231 ASP A C 1
ATOM 1885 O O . ASP A 1 231 ? 1.456 10.563 19.742 1.00 85.25 231 ASP A O 1
ATOM 1889 N N . ARG A 1 232 ? 3.109 10.559 18.220 1.00 91.00 232 ARG A N 1
ATOM 1890 C CA . ARG A 1 232 ? 2.802 9.234 17.697 1.00 91.00 232 ARG A CA 1
ATOM 1891 C C . ARG A 1 232 ? 3.517 8.146 18.506 1.00 91.00 232 ARG A C 1
ATOM 1893 O O . ARG A 1 232 ? 4.747 8.145 18.552 1.00 91.00 232 ARG A O 1
ATOM 1900 N N . PRO A 1 233 ? 2.790 7.152 19.042 1.00 92.50 233 PRO A N 1
ATOM 1901 C CA . PRO A 1 233 ? 3.406 6.015 19.707 1.00 92.50 233 PRO A CA 1
ATOM 1902 C C . PRO A 1 233 ? 4.222 5.187 18.712 1.00 92.50 233 PRO A C 1
ATOM 1904 O O . PRO A 1 233 ? 3.879 5.066 17.529 1.00 92.50 233 PRO A O 1
ATOM 1907 N N . ASP A 1 234 ? 5.297 4.574 19.197 1.00 89.62 234 ASP A N 1
ATOM 1908 C CA . ASP A 1 234 ? 6.028 3.600 18.397 1.00 89.62 234 ASP A CA 1
ATOM 1909 C C . ASP A 1 234 ? 5.220 2.295 18.243 1.00 89.62 234 ASP A C 1
ATOM 1911 O O . ASP A 1 234 ? 4.304 1.987 19.010 1.00 89.62 234 ASP A O 1
ATOM 1915 N N . MET A 1 235 ? 5.556 1.484 17.237 1.00 85.88 235 MET A N 1
ATOM 1916 C CA . MET A 1 235 ? 4.831 0.232 16.978 1.00 85.88 235 MET A CA 1
ATOM 1917 C C . MET A 1 235 ? 4.918 -0.778 18.134 1.00 85.88 235 MET A C 1
ATOM 1919 O O . MET A 1 235 ? 4.053 -1.649 18.244 1.00 85.88 235 MET A O 1
ATOM 1923 N N . ILE A 1 236 ? 5.940 -0.689 18.993 1.00 85.88 236 ILE A N 1
ATOM 1924 C CA . ILE A 1 236 ? 6.098 -1.563 20.161 1.00 85.88 236 ILE A CA 1
ATOM 1925 C C . ILE A 1 236 ? 5.086 -1.162 21.237 1.00 85.88 236 ILE A C 1
ATOM 1927 O O . ILE A 1 236 ? 4.442 -2.033 21.825 1.00 85.88 236 ILE A O 1
ATOM 1931 N N . GLU A 1 237 ? 4.924 0.133 21.489 1.00 91.62 237 GLU A N 1
ATOM 1932 C CA . GLU A 1 237 ? 3.915 0.692 22.381 1.00 91.62 237 GLU A CA 1
ATOM 1933 C C . GLU A 1 237 ? 2.512 0.357 21.878 1.00 91.62 237 GLU A C 1
ATOM 1935 O O . GLU A 1 237 ? 1.724 -0.216 22.630 1.00 91.62 237 GLU A O 1
ATOM 1940 N N . VAL A 1 238 ? 2.231 0.591 20.590 1.00 93.25 238 VAL A N 1
ATOM 1941 C CA . VAL A 1 238 ? 0.948 0.227 19.969 1.00 93.25 238 VAL A CA 1
ATOM 1942 C C . VAL A 1 238 ? 0.648 -1.259 20.176 1.00 93.25 238 VAL A C 1
ATOM 1944 O O . VAL A 1 238 ? -0.433 -1.617 20.640 1.00 93.25 238 VAL A O 1
ATOM 1947 N N . ALA A 1 239 ? 1.614 -2.146 19.911 1.00 90.50 239 ALA A N 1
ATOM 1948 C CA . ALA A 1 239 ? 1.433 -3.584 20.102 1.00 90.50 239 ALA A CA 1
ATOM 1949 C C . ALA A 1 239 ? 1.201 -3.972 21.574 1.00 90.50 239 ALA A C 1
ATOM 1951 O O . ALA A 1 239 ? 0.430 -4.895 21.853 1.00 90.50 239 ALA A O 1
ATOM 1952 N N . LYS A 1 240 ? 1.854 -3.294 22.527 1.00 91.38 240 LYS A N 1
ATOM 1953 C CA . LYS A 1 240 ? 1.628 -3.507 23.966 1.00 91.38 240 LYS A CA 1
ATOM 1954 C C . LYS A 1 240 ? 0.217 -3.090 24.371 1.00 91.38 240 LYS A C 1
ATOM 1956 O O . LYS A 1 240 ? -0.458 -3.878 25.029 1.00 91.38 240 LYS A O 1
ATOM 1961 N N . LEU A 1 241 ? -0.219 -1.905 23.952 1.00 92.38 241 LEU A N 1
ATOM 1962 C CA . LEU A 1 241 ? -1.538 -1.362 24.272 1.00 92.38 241 LEU A CA 1
ATOM 1963 C C . LEU A 1 241 ? -2.655 -2.219 23.664 1.00 92.38 241 LEU A C 1
ATOM 1965 O O . LEU A 1 241 ? -3.564 -2.625 24.382 1.00 92.38 241 LEU A O 1
ATOM 1969 N N . LEU A 1 242 ? -2.533 -2.623 22.395 1.00 90.75 242 LEU A N 1
ATOM 1970 C CA . LEU A 1 242 ? -3.494 -3.537 21.761 1.00 90.75 242 LEU A CA 1
ATOM 1971 C C . LEU A 1 242 ? -3.594 -4.879 22.502 1.00 90.75 242 LEU A C 1
ATOM 1973 O O . LEU A 1 242 ? -4.692 -5.380 22.736 1.00 90.75 242 LEU A O 1
ATOM 1977 N N . ARG A 1 243 ? -2.461 -5.453 22.930 1.00 88.94 243 ARG A N 1
ATOM 1978 C CA . ARG A 1 243 ? -2.455 -6.694 23.726 1.00 88.94 243 ARG A CA 1
ATOM 1979 C C . ARG A 1 243 ? -3.089 -6.521 25.102 1.00 88.94 243 ARG A C 1
ATOM 1981 O O . ARG A 1 243 ? -3.653 -7.481 25.621 1.00 88.94 243 ARG A O 1
ATOM 1988 N N . GLN A 1 244 ? -2.948 -5.354 25.726 1.00 88.50 244 GLN A N 1
ATOM 1989 C CA . GLN A 1 244 ? -3.605 -5.061 27.000 1.00 88.50 244 GLN A CA 1
ATOM 1990 C C . GLN A 1 244 ? -5.119 -4.989 26.808 1.00 88.50 244 GLN A C 1
ATOM 1992 O O . GLN A 1 244 ? -5.836 -5.697 27.509 1.00 88.50 244 GLN A O 1
ATOM 1997 N N . MET A 1 245 ? -5.582 -4.247 25.799 1.00 85.81 245 MET A N 1
ATOM 1998 C CA . MET A 1 245 ? -7.004 -4.149 25.459 1.00 85.81 245 MET A CA 1
ATOM 1999 C C . MET A 1 245 ? -7.612 -5.520 25.146 1.00 85.81 245 MET A C 1
ATOM 2001 O O . MET A 1 245 ? -8.706 -5.814 25.609 1.00 85.81 245 MET A O 1
ATOM 2005 N N . GLU A 1 246 ? -6.912 -6.384 24.403 1.00 81.00 246 GLU A N 1
ATOM 2006 C CA . GLU A 1 246 ? -7.403 -7.732 24.080 1.00 81.00 246 GLU A CA 1
ATOM 2007 C C . GLU A 1 246 ? -7.520 -8.629 25.323 1.00 81.00 246 GLU A C 1
ATOM 2009 O O . GLU A 1 246 ? -8.480 -9.387 25.462 1.00 81.00 246 GLU A O 1
ATOM 2014 N N . LYS A 1 247 ? -6.552 -8.557 26.245 1.00 80.44 247 LYS A N 1
ATOM 2015 C CA . LYS A 1 247 ? -6.578 -9.349 27.484 1.00 80.44 247 LYS A CA 1
ATOM 2016 C C . LYS A 1 247 ? -7.724 -8.948 28.401 1.00 80.44 247 LYS A C 1
ATOM 2018 O O . LYS A 1 247 ? -8.302 -9.831 29.026 1.00 80.44 247 LYS A O 1
ATOM 2023 N N . SER A 1 248 ? -8.065 -7.663 28.448 1.00 69.81 248 SER A N 1
ATOM 2024 C CA . SER A 1 248 ? -9.193 -7.173 29.241 1.00 69.81 248 SER A CA 1
ATOM 2025 C C . SER A 1 248 ? -10.536 -7.771 28.796 1.00 69.81 248 SER A C 1
ATOM 2027 O O . SER A 1 248 ? -11.393 -7.955 29.642 1.00 69.81 248 SER A O 1
ATOM 2029 N N . VAL A 1 249 ? -10.691 -8.173 27.523 1.00 62.66 249 VAL A N 1
ATOM 2030 C CA . VAL A 1 249 ? -11.911 -8.837 26.996 1.00 62.66 249 VAL A CA 1
ATOM 2031 C C . VAL A 1 249 ? -12.062 -10.276 27.465 1.00 62.66 249 VAL A C 1
ATOM 2033 O O . VAL A 1 249 ? -13.165 -10.794 27.547 1.00 62.66 249 VAL A O 1
ATOM 2036 N N . ARG A 1 250 ? -10.948 -10.982 27.678 1.00 56.03 250 ARG A N 1
ATOM 2037 C CA . ARG A 1 250 ? -10.972 -12.428 27.961 1.00 56.03 250 ARG A CA 1
ATOM 2038 C C . ARG A 1 250 ? -11.084 -12.745 29.455 1.00 56.03 250 ARG A C 1
ATOM 2040 O O . ARG A 1 250 ? -11.109 -13.921 29.808 1.00 56.03 250 ARG A O 1
ATOM 2047 N N . CYS A 1 251 ? -11.070 -11.721 30.305 1.00 48.03 251 CYS A N 1
ATOM 2048 C CA . CYS A 1 251 ? -11.097 -11.845 31.762 1.00 48.03 251 CYS A CA 1
ATOM 2049 C C . CYS A 1 251 ? -12.421 -11.382 32.395 1.00 48.03 251 CYS A C 1
ATOM 2051 O O . CYS A 1 251 ? -12.536 -11.495 33.617 1.00 48.03 251 CYS A O 1
ATOM 2053 N N . SER A 1 252 ? -13.370 -10.876 31.602 1.00 46.59 252 SER A N 1
ATOM 2054 C CA . SER A 1 252 ? -14.740 -10.533 32.003 1.00 46.59 252 SER A CA 1
ATOM 2055 C C . SER A 1 252 ? -15.744 -11.614 31.604 1.00 46.59 252 SER A C 1
ATOM 2057 O O . SER A 1 252 ? -15.552 -12.264 30.549 1.00 46.59 252 SER A O 1
#

Sequence (252 aa):
MEQIIKVLPFLKPRREKEEDKLSYFFKNGSSTLEEVIASFGGRYELPIRSFAAEELIKATNKFSERVRSTNIGDMFAGNLKERPVLVKFYSGLTKNSSWNETAPDRIIRDIVVTSQVSHLKNVLQLVGCCLEFAYPAMVYYYAPGSEFLTNRLRLPNNDGETDAIKYDEEMGGRIYIQDYVKRHILNNQFNQIVDQNMFKQQGNYNEPEVQQQLLDFLDLALRCTEHDRVDRPDMIEVAKLLRQMEKSVRCS

Secondary structure (DSSP, 8-state):
-TTHHHH-GGGS-----HHHHHHHHHHHHHHHHHHHHHHHTT--SS--EE--HHHHHHHTTTTT-EEEEETTEEEEEEEETTEEEEEEE-----TT-GGGTTHHHHHHHHHHHHHHHTTSTTS--EEEEE-SSSS-EEEEE--TT---HHHH-EEEPTTS-EEES-EETTTTEEPPHHHHHHHHHHTT-GGGTS-GGGGGGT--TT-HHHHHHHHHHHHHHHHHH-SSTTTSPPHHHHHHHHHHHHHHHT--